Protein AF-A0A453GRG2-F1 (afdb_monomer_lite)

Radius of gyration: 22.46 Å; chains: 1; bounding box: 52×40×70 Å

Foldseek 3Di:
DLLVVLLVQVVVLHGQQDQAPVQWDWDQDPNDIDIDGHDRDDDPDDSLVRSLVNLLRVLVRLVVVLVVVCVVPVPDDSVLSPVLSVVSNPDDDSVCSVCVSVVSCPRPVNDDPVNVLCCLQPVLVVLLVPPQLLVLQQPDPDDALLQPDQQQLQVLLLVVQLVCCCVPVVVVDRDDPVVSCVSGQRSHGSVSVSVSLSVCSVCQVRRQCRRADPVRHGDGSSVRCCVSPVCVSVSSVVSVVD

pLDDT: mean 92.97, std 5.08, range [69.38, 98.31]

Sequence (242 aa):
QIVEAIEELRINGVYHGNLTIHNIYHSRVGGAIVVKLVNFQNRDIELEAAQLMDWVGLGNILHTISTAAKFRDNTASCSIIDHLASKLMALTSTNCLPSIKKDTLDDMFFWDTRRRTMFYIHEIPKALNDNDFVTRVKNHAWPLPWDSKHFGLVKAMNDYREEVAVRDKHKGVNPGPEVLKQYHCNGQDPIHNVQCMSGAYTHQDKIEKDIKDDKDKRMSVDVAVQKEQPELCLALRRLLAG

Structure (mmCIF, N/CA/C/O backbone):
data_AF-A0A453GRG2-F1
#
_entry.id   AF-A0A453GRG2-F1
#
loop_
_atom_site.group_PDB
_atom_site.id
_atom_site.type_symbol
_atom_site.label_atom_id
_atom_site.label_alt_id
_atom_site.label_comp_id
_atom_site.label_asym_id
_atom_site.label_entity_id
_atom_site.label_seq_id
_atom_site.pdbx_PDB_ins_code
_atom_site.Cartn_x
_atom_site.Cartn_y
_atom_site.Cartn_z
_atom_site.occupancy
_atom_site.B_iso_or_equiv
_atom_site.auth_seq_id
_atom_site.auth_comp_id
_atom_site.auth_asym_id
_atom_site.auth_atom_id
_atom_site.pdbx_PDB_model_num
ATOM 1 N N . GLN A 1 1 ? -15.006 -4.449 6.890 1.00 91.62 1 GLN A N 1
ATOM 2 C CA . GLN A 1 1 ? -16.021 -5.040 7.792 1.00 91.62 1 GLN A CA 1
ATOM 3 C C . GLN A 1 1 ? -15.886 -4.499 9.213 1.00 91.62 1 GLN A C 1
ATOM 5 O O . GLN A 1 1 ? -16.780 -3.779 9.615 1.00 91.62 1 GLN A O 1
ATOM 10 N N . ILE A 1 2 ? -14.790 -4.747 9.947 1.00 95.56 2 ILE A N 1
ATOM 11 C CA . ILE A 1 2 ? -14.645 -4.226 11.328 1.00 95.56 2 ILE A CA 1
ATOM 12 C C . ILE A 1 2 ? -14.671 -2.687 11.377 1.00 95.56 2 ILE A C 1
ATOM 14 O O . ILE A 1 2 ? -15.405 -2.132 12.181 1.00 95.56 2 ILE A O 1
ATOM 18 N N . VAL A 1 3 ? -13.952 -2.009 10.470 1.00 96.81 3 VAL A N 1
ATOM 19 C CA . VAL A 1 3 ? -13.973 -0.534 10.336 1.00 96.81 3 VAL A CA 1
ATOM 20 C C . VAL A 1 3 ? -15.397 0.009 10.177 1.00 96.81 3 VAL A C 1
ATOM 22 O O . VAL A 1 3 ? -15.777 0.947 10.863 1.00 96.81 3 VAL A O 1
ATOM 25 N N . GLU A 1 4 ? -16.198 -0.611 9.306 1.00 96.12 4 GLU A N 1
ATOM 26 C CA . GLU A 1 4 ? -17.600 -0.227 9.093 1.00 96.12 4 GLU A CA 1
ATOM 27 C C . GLU A 1 4 ? -18.437 -0.428 10.357 1.00 96.12 4 GLU A C 1
ATOM 29 O O . GLU A 1 4 ? -19.220 0.440 10.714 1.00 96.12 4 GLU A O 1
ATOM 34 N N . ALA A 1 5 ? -18.243 -1.544 11.063 1.00 96.00 5 ALA A N 1
ATOM 35 C CA . ALA A 1 5 ? -18.991 -1.838 12.279 1.00 96.00 5 ALA A CA 1
ATOM 36 C C . ALA A 1 5 ? -18.663 -0.862 13.423 1.00 96.00 5 ALA A C 1
ATOM 38 O O . ALA A 1 5 ? -19.578 -0.393 14.088 1.00 96.00 5 ALA A O 1
ATOM 39 N N . ILE A 1 6 ? -17.384 -0.531 13.643 1.00 96.75 6 ILE A N 1
ATOM 40 C CA . ILE A 1 6 ? -16.982 0.445 14.674 1.00 96.75 6 ILE A CA 1
ATOM 41 C C . ILE A 1 6 ? -17.506 1.840 14.325 1.00 96.75 6 ILE A C 1
ATOM 43 O O . ILE A 1 6 ? -17.987 2.554 15.202 1.00 96.75 6 ILE A O 1
ATOM 47 N N . GLU A 1 7 ? -17.459 2.221 13.047 1.00 97.19 7 GLU A N 1
ATOM 48 C CA . GLU A 1 7 ? -18.023 3.494 12.608 1.00 97.19 7 GLU A CA 1
ATOM 49 C C . GLU A 1 7 ? -19.538 3.556 12.819 1.00 97.19 7 GLU A C 1
ATOM 51 O O . GLU A 1 7 ? -20.047 4.559 13.313 1.00 97.19 7 GLU A O 1
ATOM 56 N N . GLU A 1 8 ? -20.262 2.494 12.468 1.00 96.88 8 GLU A N 1
ATOM 57 C CA . GLU A 1 8 ? -21.710 2.436 12.654 1.00 96.88 8 GLU A CA 1
ATOM 58 C C . GLU A 1 8 ? -22.070 2.609 14.135 1.00 96.88 8 GLU A C 1
ATOM 60 O O . GLU A 1 8 ? -22.953 3.396 14.469 1.00 96.88 8 GLU A O 1
ATOM 65 N N . LEU A 1 9 ? -21.339 1.950 15.043 1.00 97.12 9 LEU A N 1
ATOM 66 C CA . LEU A 1 9 ? -21.506 2.159 16.484 1.00 97.12 9 LEU A CA 1
ATOM 67 C C . LEU A 1 9 ? -21.309 3.635 16.855 1.00 97.12 9 LEU A C 1
ATOM 69 O O . LEU A 1 9 ? -22.160 4.222 17.524 1.00 97.12 9 LEU A O 1
ATOM 73 N N . ARG A 1 10 ? -20.228 4.248 16.359 1.00 96.81 10 ARG A N 1
ATOM 74 C CA . ARG A 1 10 ? -19.890 5.645 16.639 1.00 96.81 10 ARG A CA 1
ATOM 75 C C . ARG A 1 10 ? -20.998 6.607 16.207 1.00 96.81 10 ARG A C 1
ATOM 77 O O . ARG A 1 10 ? -21.406 7.460 16.993 1.00 96.81 10 ARG A O 1
ATOM 84 N N . ILE A 1 11 ? -21.488 6.463 14.974 1.00 96.62 11 ILE A N 1
ATOM 85 C CA . ILE A 1 11 ? -22.541 7.315 14.396 1.00 96.62 11 ILE A CA 1
ATOM 86 C C . ILE A 1 11 ? -23.851 7.188 15.184 1.00 96.62 11 ILE A C 1
ATOM 88 O O . ILE A 1 11 ? -24.558 8.178 15.356 1.00 96.62 11 ILE A O 1
ATOM 92 N N . ASN A 1 12 ? -24.145 6.001 15.715 1.00 97.19 12 ASN A N 1
ATOM 93 C CA . ASN A 1 12 ? -25.330 5.749 16.534 1.00 97.19 12 ASN A CA 1
ATOM 94 C C . ASN A 1 12 ? -25.144 6.118 18.021 1.00 97.19 12 ASN A C 1
ATOM 96 O O . ASN A 1 12 ? -25.997 5.789 18.844 1.00 97.19 12 ASN A O 1
ATOM 100 N N . GLY A 1 13 ? -24.048 6.792 18.390 1.00 96.44 13 GLY A N 1
ATOM 101 C CA . GLY A 1 13 ? -23.808 7.239 19.765 1.00 96.44 13 GLY A CA 1
ATOM 102 C C . GLY A 1 13 ? -23.502 6.101 20.742 1.00 96.44 13 GLY A C 1
ATOM 103 O O . GLY A 1 13 ? -23.715 6.246 21.943 1.00 96.44 13 GLY A O 1
ATOM 104 N N . VAL A 1 14 ? -23.013 4.967 20.237 1.00 97.31 14 VAL A N 1
ATOM 105 C CA . VAL A 1 14 ? -22.622 3.801 21.036 1.00 97.31 14 VAL A CA 1
ATOM 106 C C . VAL A 1 14 ? -21.165 3.416 20.762 1.00 97.31 14 VAL A C 1
ATOM 108 O O . VAL A 1 14 ? -20.467 4.044 19.962 1.00 97.31 14 VAL A O 1
ATOM 111 N N . TYR A 1 15 ? -20.681 2.405 21.477 1.00 97.75 15 TYR A N 1
ATOM 112 C CA . TYR A 1 15 ? -19.329 1.863 21.368 1.00 97.75 15 TYR A CA 1
ATOM 113 C C . TYR A 1 15 ? -19.336 0.373 21.737 1.00 97.75 15 TYR A C 1
ATOM 115 O O . TYR A 1 15 ? -20.309 -0.143 22.291 1.00 97.75 15 TYR A O 1
ATOM 123 N N . HIS A 1 16 ? -18.264 -0.341 21.408 1.00 97.94 16 HIS A N 1
ATOM 124 C CA . HIS A 1 16 ? -18.077 -1.740 21.772 1.00 97.94 16 HIS A CA 1
ATOM 125 C C . HIS A 1 16 ? -17.564 -1.887 23.205 1.00 97.94 16 HIS A C 1
ATOM 127 O O . HIS A 1 16 ? -18.058 -2.734 23.952 1.00 97.94 16 HIS A O 1
ATOM 133 N N . GLY A 1 17 ? -16.512 -1.148 23.570 1.00 96.06 17 GLY A N 1
ATOM 134 C CA . GLY A 1 17 ? -16.013 -1.076 24.949 1.00 96.06 17 GLY A CA 1
ATOM 135 C C . GLY A 1 17 ? -15.276 -2.327 25.422 1.00 96.06 17 GLY A C 1
ATOM 136 O O . GLY A 1 17 ? -14.933 -2.456 26.593 1.00 96.06 17 GLY A O 1
ATOM 137 N N . ASN A 1 18 ? -14.992 -3.267 24.526 1.00 95.38 18 ASN A N 1
ATOM 138 C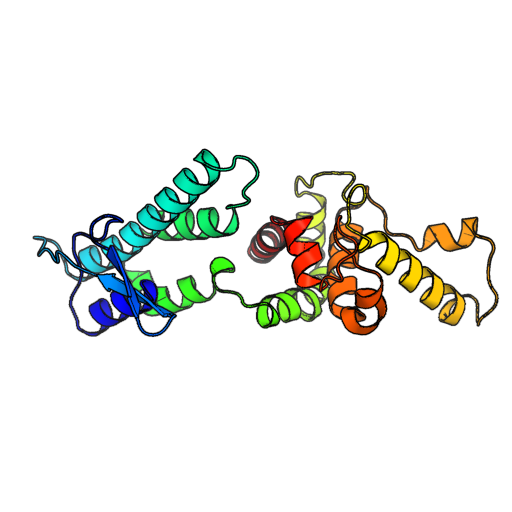 CA . ASN A 1 18 ? -14.121 -4.410 24.793 1.00 95.38 18 ASN A CA 1
ATOM 139 C C . ASN A 1 18 ? -13.577 -4.993 23.484 1.00 95.38 18 ASN A C 1
ATOM 141 O O . ASN A 1 18 ? -13.547 -6.210 23.300 1.00 95.38 18 ASN A O 1
ATOM 145 N N . LEU A 1 19 ? -13.222 -4.140 22.522 1.00 96.31 19 LEU A N 1
ATOM 146 C CA . LEU A 1 19 ? -12.819 -4.622 21.209 1.00 96.31 19 LEU A CA 1
ATOM 147 C C . LEU A 1 19 ? -11.457 -5.334 21.283 1.00 96.31 19 LEU A C 1
ATOM 149 O O . LEU A 1 19 ? -10.414 -4.712 21.473 1.00 96.31 19 LEU A O 1
ATOM 153 N N . THR A 1 20 ? -11.475 -6.656 21.113 1.00 95.31 20 THR A N 1
ATOM 154 C CA . THR A 1 20 ? -10.288 -7.524 21.087 1.00 95.31 20 THR A CA 1
ATOM 155 C C . THR A 1 20 ? -10.459 -8.609 20.027 1.00 95.31 20 THR A C 1
ATOM 157 O O . THR A 1 20 ? -11.574 -8.864 19.568 1.00 95.31 20 THR A O 1
ATOM 160 N N . ILE A 1 21 ? -9.374 -9.304 19.663 1.00 93.62 21 ILE A N 1
ATOM 161 C CA . ILE A 1 21 ? -9.427 -10.398 18.676 1.00 93.62 21 ILE A CA 1
ATOM 162 C C . ILE A 1 21 ? -10.387 -11.524 19.101 1.00 93.62 21 ILE A C 1
ATOM 164 O O . ILE A 1 21 ? -10.991 -12.172 18.252 1.00 93.62 21 ILE A O 1
ATOM 168 N N . HIS A 1 22 ? -10.571 -11.733 20.409 1.00 93.94 22 HIS A N 1
ATOM 169 C CA . HIS A 1 22 ? -11.450 -12.769 20.962 1.00 93.94 22 HIS A CA 1
ATOM 170 C C . HIS A 1 22 ? -12.935 -12.393 20.920 1.00 93.94 22 HIS A C 1
ATOM 172 O O . HIS A 1 22 ? -13.789 -13.272 20.978 1.00 93.94 22 HIS A O 1
ATOM 178 N N . ASN A 1 23 ? -13.239 -11.103 20.777 1.00 95.44 23 ASN A N 1
ATOM 179 C CA . ASN A 1 23 ? -14.599 -10.571 20.698 1.00 95.44 23 ASN A CA 1
ATOM 180 C C . ASN A 1 23 ? -15.031 -10.303 19.246 1.00 95.44 23 ASN A C 1
ATOM 182 O O . ASN A 1 23 ? -15.959 -9.541 18.974 1.00 95.44 23 ASN A O 1
ATOM 186 N N . ILE A 1 24 ? -14.349 -10.953 18.301 1.00 92.81 24 ILE A N 1
ATOM 187 C CA . ILE A 1 24 ? -14.652 -10.917 16.878 1.00 92.81 24 ILE A CA 1
ATOM 188 C C . ILE A 1 24 ? -14.906 -12.348 16.413 1.00 92.81 24 ILE A C 1
ATOM 190 O O . ILE A 1 24 ? -13.997 -13.177 16.368 1.00 92.81 24 ILE A O 1
ATOM 194 N N . TYR A 1 25 ? -16.139 -12.627 15.997 1.00 91.50 25 TYR A N 1
ATOM 195 C CA . TYR A 1 25 ? -16.457 -13.875 15.316 1.00 91.50 25 TYR A CA 1
ATOM 196 C C . TYR A 1 25 ? -16.361 -13.704 13.812 1.00 91.50 25 TYR A C 1
ATOM 198 O O . TYR A 1 25 ? -16.779 -12.693 13.251 1.00 91.50 25 TYR A O 1
ATOM 206 N N . HIS A 1 26 ? -15.863 -14.738 13.145 1.00 90.25 26 HIS A N 1
ATOM 207 C CA . HIS A 1 26 ? -15.944 -14.858 11.701 1.00 90.25 26 HIS A CA 1
ATOM 208 C C . HIS A 1 26 ? -16.595 -16.190 11.339 1.00 90.25 26 HIS A C 1
ATOM 210 O O . HIS A 1 26 ? -16.382 -17.206 11.996 1.00 90.25 26 HIS A O 1
ATOM 216 N N . SER A 1 27 ? -17.413 -16.185 10.295 1.00 91.38 27 SER A N 1
ATOM 217 C CA . SER A 1 27 ? -18.054 -17.389 9.763 1.00 91.38 27 SER A CA 1
ATOM 218 C C . SER A 1 27 ? -18.111 -17.313 8.244 1.00 91.38 27 SER A C 1
ATOM 220 O O . SER A 1 27 ? -18.091 -16.221 7.675 1.00 91.38 27 SER A O 1
ATOM 222 N N . ARG A 1 28 ? -18.163 -18.467 7.575 1.00 91.75 28 ARG A N 1
ATOM 223 C CA . ARG A 1 28 ? -18.352 -18.525 6.125 1.00 91.75 28 ARG A CA 1
ATOM 224 C C . ARG A 1 28 ? -19.839 -18.702 5.821 1.00 91.75 28 ARG A C 1
ATOM 226 O O . ARG A 1 28 ? -20.405 -19.738 6.149 1.00 91.75 28 ARG A O 1
ATOM 233 N N . VAL A 1 29 ? -20.454 -17.712 5.180 1.00 89.25 29 VAL A N 1
ATOM 234 C CA . VAL A 1 29 ? -21.873 -17.716 4.793 1.00 89.25 29 VAL A CA 1
ATOM 235 C C . VAL A 1 29 ? -21.950 -17.508 3.285 1.00 89.25 29 VAL A C 1
ATOM 237 O O . VAL A 1 29 ? -21.462 -16.503 2.777 1.00 89.25 29 VAL A O 1
ATOM 240 N N . GLY A 1 30 ? -22.496 -18.481 2.550 1.00 85.94 30 GLY A N 1
ATOM 241 C CA . GLY A 1 30 ? -22.608 -18.394 1.085 1.00 85.94 30 GLY A CA 1
ATOM 242 C C . GLY A 1 30 ? -21.265 -18.218 0.358 1.00 85.94 30 GLY A C 1
ATOM 243 O O . GLY A 1 30 ? -21.207 -17.570 -0.678 1.00 85.94 30 GLY A O 1
ATOM 244 N N . GLY A 1 31 ? -20.168 -18.732 0.925 1.00 88.50 31 GLY A N 1
ATOM 245 C CA . GLY A 1 31 ? -18.811 -18.572 0.382 1.00 88.50 31 GLY A CA 1
ATOM 246 C C . GLY A 1 31 ? -18.084 -17.291 0.810 1.00 88.50 31 GLY A C 1
ATOM 247 O O . GLY A 1 31 ? -16.861 -17.238 0.699 1.00 88.50 31 GLY A O 1
ATOM 248 N N . ALA A 1 32 ? -18.783 -16.307 1.381 1.00 88.75 32 ALA A N 1
ATOM 249 C CA . ALA A 1 32 ? -18.184 -15.081 1.902 1.00 88.75 32 ALA A CA 1
ATOM 250 C C . ALA A 1 32 ? -17.808 -15.218 3.385 1.00 88.75 32 ALA A C 1
ATOM 252 O O . ALA A 1 32 ? -18.496 -15.892 4.152 1.00 88.75 32 ALA A O 1
ATOM 253 N N . ILE A 1 33 ? -16.724 -14.560 3.804 1.00 92.00 33 ILE A N 1
ATOM 254 C CA . ILE A 1 33 ? -16.388 -14.415 5.226 1.00 92.00 33 ILE A CA 1
ATOM 255 C C . ILE A 1 33 ? -17.188 -13.244 5.796 1.00 92.00 33 ILE A C 1
ATOM 257 O O . ILE A 1 33 ? -17.023 -12.107 5.356 1.00 92.00 33 ILE A O 1
ATOM 261 N N . VAL A 1 34 ? -18.027 -13.526 6.789 1.00 92.62 34 VAL A N 1
ATOM 262 C CA . VAL A 1 34 ? -18.802 -12.536 7.542 1.00 92.62 34 VAL A CA 1
ATOM 263 C C . VAL A 1 34 ? -18.176 -12.373 8.916 1.00 92.62 34 VAL A C 1
ATOM 265 O O . VAL A 1 34 ? -18.000 -13.362 9.629 1.00 92.62 34 VAL A O 1
ATOM 268 N N . VAL A 1 35 ? -17.869 -11.130 9.282 1.00 92.50 35 VAL A N 1
ATOM 269 C CA . VAL A 1 35 ? -17.283 -10.761 10.573 1.00 92.50 35 VAL A CA 1
ATOM 270 C C . VAL A 1 35 ? -18.337 -10.081 11.447 1.00 92.50 35 VAL A C 1
ATOM 272 O O . VAL A 1 35 ? -19.044 -9.190 10.980 1.00 92.50 35 VAL A O 1
ATOM 275 N N . LYS A 1 36 ? -18.444 -10.491 12.714 1.00 93.50 36 LYS A N 1
ATOM 276 C CA . LYS A 1 36 ? -19.373 -9.933 13.705 1.00 93.50 36 LYS A CA 1
ATOM 277 C C . LYS A 1 36 ? -18.635 -9.548 14.983 1.00 93.50 36 LYS A C 1
ATOM 279 O O . LYS A 1 36 ? -17.797 -10.308 15.462 1.00 93.50 36 LYS A O 1
ATOM 284 N N . LEU A 1 37 ? -18.992 -8.391 15.531 1.00 95.94 37 LEU A N 1
ATOM 285 C CA . LEU A 1 37 ? -18.551 -7.934 16.849 1.00 95.94 37 LEU A CA 1
ATOM 286 C C . LEU A 1 37 ? -19.472 -8.523 17.924 1.00 95.94 37 LEU A C 1
ATOM 288 O O . LEU A 1 37 ? -20.681 -8.620 17.700 1.00 95.94 37 LEU A O 1
ATOM 292 N N . VAL A 1 38 ? -18.920 -8.936 19.063 1.00 95.25 38 VAL A N 1
ATOM 293 C CA . VAL A 1 38 ? -19.669 -9.550 20.173 1.00 95.25 38 VAL A CA 1
ATOM 294 C C . VAL A 1 38 ? -19.123 -9.115 21.530 1.00 95.25 38 VAL A C 1
ATOM 296 O O . VAL A 1 38 ? -18.049 -8.539 21.605 1.00 95.25 38 VAL A O 1
ATOM 299 N N . ASN A 1 39 ? -19.827 -9.450 22.618 1.00 95.75 39 ASN A N 1
ATOM 300 C CA . ASN A 1 39 ? -19.363 -9.194 23.989 1.00 95.75 39 ASN A CA 1
ATOM 301 C C . ASN A 1 39 ? -19.115 -7.694 24.264 1.00 95.75 39 ASN A C 1
ATOM 303 O O . ASN A 1 39 ? -18.049 -7.283 24.726 1.00 95.75 39 ASN A O 1
ATOM 307 N N . PHE A 1 40 ? -20.124 -6.884 23.933 1.00 96.81 40 PHE A N 1
ATOM 308 C CA . PHE A 1 40 ? -20.166 -5.445 24.184 1.00 96.81 40 PHE A CA 1
ATOM 309 C C . PHE A 1 40 ? -20.158 -5.168 25.688 1.00 96.81 40 PHE A C 1
ATOM 311 O O . PHE A 1 40 ? -20.832 -5.864 26.450 1.00 96.81 40 PHE A O 1
ATOM 318 N N . GLN A 1 41 ? -19.407 -4.156 26.114 1.00 96.19 41 GLN A N 1
ATOM 319 C CA . GLN A 1 41 ? -19.280 -3.792 27.521 1.00 96.19 41 GLN A CA 1
ATOM 320 C C . GLN A 1 41 ? -19.407 -2.288 27.700 1.00 96.19 41 GLN A C 1
ATOM 322 O O . GLN A 1 41 ? -18.706 -1.516 27.049 1.00 96.19 41 GLN A O 1
ATOM 327 N N . ASN A 1 42 ? -20.250 -1.891 28.648 1.00 92.69 42 ASN A N 1
ATOM 328 C CA . ASN A 1 42 ? -20.287 -0.513 29.107 1.00 92.69 42 ASN A CA 1
ATOM 329 C C . ASN A 1 42 ? -19.076 -0.254 30.000 1.00 92.69 42 ASN A C 1
ATOM 331 O O . ASN A 1 42 ? -18.790 -1.020 30.923 1.00 92.69 42 ASN A O 1
ATOM 335 N N . ARG A 1 43 ? -18.380 0.838 29.719 1.00 91.50 43 ARG A N 1
ATOM 336 C CA . ARG A 1 43 ? -17.297 1.371 30.535 1.00 91.50 43 ARG A CA 1
ATOM 337 C C . ARG A 1 43 ? -17.767 2.658 31.194 1.00 91.50 43 ARG A C 1
ATOM 339 O O . ARG A 1 43 ? -18.491 3.437 30.582 1.00 91.50 43 ARG A O 1
ATOM 346 N N . ASP A 1 44 ? -17.329 2.876 32.425 1.00 93.44 44 ASP A N 1
ATOM 347 C CA . ASP A 1 44 ? -17.574 4.118 33.161 1.00 93.44 44 ASP A CA 1
ATOM 348 C C . ASP A 1 44 ? -16.580 5.204 32.709 1.00 93.44 44 ASP A C 1
ATOM 350 O O . ASP A 1 44 ? -15.660 5.581 33.431 1.00 93.44 44 ASP A O 1
ATOM 354 N N . ILE A 1 45 ? -16.681 5.592 31.434 1.00 95.19 45 ILE A N 1
ATOM 355 C CA . ILE A 1 45 ? -15.845 6.603 30.773 1.00 95.19 45 ILE A CA 1
ATOM 356 C C . ILE A 1 45 ? -16.687 7.403 29.774 1.00 95.19 45 ILE A C 1
ATOM 358 O O . ILE A 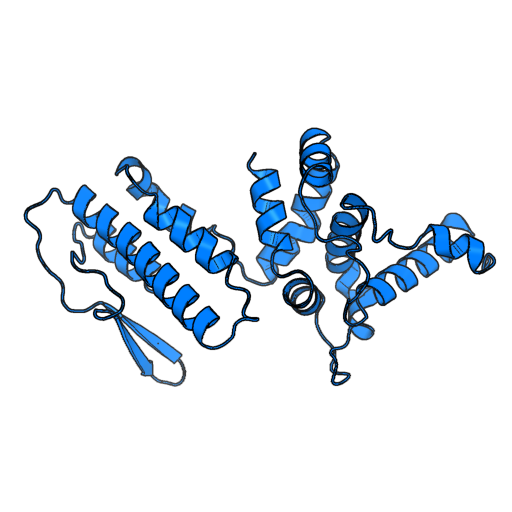1 45 ? -17.729 6.941 29.307 1.00 95.19 45 ILE A O 1
ATOM 362 N N . GLU A 1 46 ? -16.190 8.581 29.402 1.00 96.81 46 GLU A N 1
ATOM 363 C CA . GLU A 1 46 ? -16.799 9.436 28.379 1.00 96.81 46 GLU A CA 1
ATOM 364 C C . GLU A 1 46 ? -16.974 8.711 27.035 1.00 96.81 46 GLU A C 1
ATOM 366 O O . GLU A 1 46 ? -16.095 7.965 26.589 1.00 96.81 46 GLU A O 1
ATOM 371 N N . LEU A 1 47 ? -18.099 8.975 26.360 1.00 97.19 47 LEU A N 1
ATOM 372 C CA . LEU A 1 47 ? -18.498 8.294 25.123 1.00 97.19 47 LEU A CA 1
ATOM 373 C C . LEU A 1 47 ? -17.412 8.366 24.039 1.00 97.19 47 LEU A C 1
ATOM 375 O O . LEU A 1 47 ? -17.010 7.339 23.494 1.00 97.19 47 LEU A O 1
ATOM 379 N N . GLU A 1 48 ? -16.911 9.566 23.743 1.00 97.44 48 GLU A N 1
ATOM 380 C CA . GLU A 1 48 ? -15.885 9.762 22.712 1.00 97.44 48 GLU A CA 1
ATOM 381 C C . GLU A 1 48 ? -14.571 9.058 23.063 1.00 97.44 48 GLU A C 1
ATOM 383 O O . GLU A 1 48 ? -13.897 8.515 22.186 1.00 97.44 48 GLU A O 1
ATOM 388 N N . ALA A 1 49 ? -14.212 9.016 24.350 1.00 97.75 49 ALA A N 1
ATOM 389 C CA . ALA A 1 49 ? -13.032 8.292 24.804 1.00 97.75 49 ALA A CA 1
ATOM 390 C C . ALA A 1 49 ? -13.207 6.782 24.584 1.00 97.75 49 ALA A C 1
ATOM 392 O O . ALA A 1 49 ? -12.298 6.130 24.072 1.00 97.75 49 ALA A O 1
ATOM 393 N N . ALA A 1 50 ? -14.385 6.230 24.889 1.00 97.88 50 ALA A N 1
ATOM 394 C CA . ALA A 1 50 ? -14.692 4.825 24.631 1.00 97.88 50 ALA A CA 1
ATOM 395 C C . ALA A 1 50 ? -14.653 4.486 23.132 1.00 97.88 50 ALA A C 1
ATOM 397 O O . ALA A 1 50 ? -14.063 3.481 22.737 1.00 97.88 50 ALA A O 1
ATOM 398 N N . GLN A 1 51 ? -15.219 5.357 22.294 1.00 97.81 51 GLN A N 1
ATOM 399 C CA . GLN A 1 51 ? -15.183 5.214 20.839 1.00 97.81 51 GLN A CA 1
ATOM 400 C C . GLN A 1 51 ? -13.746 5.258 20.307 1.00 97.81 51 GLN A C 1
ATOM 402 O O . GLN A 1 51 ? -13.370 4.416 19.494 1.00 97.81 51 GLN A O 1
ATOM 407 N N . LEU A 1 52 ? -12.910 6.181 20.795 1.00 98.12 52 LEU A N 1
ATOM 408 C CA . LEU A 1 52 ? -11.488 6.238 20.443 1.00 98.12 52 LEU A CA 1
ATOM 409 C C . LEU A 1 52 ? -10.754 4.951 20.850 1.00 98.12 52 LEU A C 1
ATOM 411 O O . LEU A 1 52 ? -9.961 4.419 20.071 1.00 98.12 52 LEU A O 1
ATOM 415 N N . MET A 1 53 ? -11.050 4.413 22.038 1.00 97.88 53 MET A N 1
ATOM 416 C CA . MET A 1 53 ? -10.468 3.154 22.510 1.00 97.88 53 MET A CA 1
ATOM 417 C C . MET A 1 53 ? -10.825 1.957 21.623 1.00 97.88 53 MET A C 1
ATOM 419 O O . MET A 1 53 ? -9.997 1.058 21.489 1.00 97.88 53 MET A O 1
ATOM 423 N N . ASP A 1 54 ? -11.999 1.930 20.988 1.00 98.25 54 ASP A N 1
ATOM 424 C CA . ASP A 1 54 ? -12.333 0.872 20.028 1.00 98.25 54 ASP A CA 1
ATOM 425 C C . ASP A 1 54 ? -11.442 0.943 18.776 1.00 98.25 54 ASP A C 1
ATOM 427 O O . ASP A 1 54 ? -10.969 -0.087 18.296 1.00 98.25 54 ASP A O 1
ATOM 431 N N . TRP A 1 55 ? -11.122 2.139 18.275 1.00 98.31 55 TRP A N 1
ATOM 432 C CA . TRP A 1 55 ? -10.178 2.294 17.158 1.00 98.31 55 TRP A CA 1
ATOM 433 C C . TRP A 1 55 ? -8.750 1.889 17.536 1.00 98.31 55 TRP A C 1
ATOM 435 O O . TRP A 1 55 ? -8.082 1.188 16.772 1.00 98.31 55 TRP A O 1
ATOM 445 N N . VAL A 1 56 ? -8.303 2.243 18.743 1.00 98.25 56 VAL A N 1
ATOM 446 C CA . VAL A 1 56 ? -7.036 1.742 19.305 1.00 98.25 56 VAL A CA 1
ATOM 447 C C . VAL A 1 56 ? -7.075 0.212 19.436 1.00 98.25 56 VAL A C 1
ATOM 449 O O . VAL A 1 56 ? -6.107 -0.475 19.102 1.00 98.25 56 VAL A O 1
ATOM 452 N N . GLY A 1 57 ? -8.212 -0.349 19.856 1.00 97.88 57 GLY A N 1
ATOM 453 C CA . GLY A 1 57 ? -8.473 -1.789 19.905 1.00 97.88 57 GLY A CA 1
ATOM 454 C C . GLY A 1 57 ? -8.309 -2.466 18.543 1.00 97.88 57 GLY A C 1
ATOM 455 O O . GLY A 1 57 ? -7.655 -3.507 18.452 1.00 97.88 57 GLY A O 1
ATOM 456 N N . LEU A 1 58 ? -8.807 -1.848 17.467 1.00 98.00 58 LEU A N 1
ATOM 457 C CA . LEU A 1 58 ? -8.586 -2.322 16.098 1.00 98.00 58 LEU A CA 1
ATOM 458 C C . LEU A 1 58 ? -7.091 -2.334 15.747 1.00 98.00 58 LEU A C 1
ATOM 460 O O . LEU A 1 58 ? -6.613 -3.319 15.187 1.00 98.00 58 LEU A O 1
ATOM 464 N N . GLY A 1 59 ? -6.341 -1.296 16.125 1.00 98.25 59 GLY A N 1
ATOM 465 C CA . GLY A 1 59 ? -4.884 -1.273 15.969 1.00 98.25 59 GLY A CA 1
ATOM 466 C C . GLY A 1 59 ? -4.199 -2.466 16.649 1.00 98.25 59 GLY A C 1
ATOM 467 O O . GLY A 1 59 ? -3.423 -3.183 16.017 1.00 98.25 59 GLY A O 1
ATOM 468 N N . ASN A 1 60 ? -4.570 -2.762 17.898 1.00 98.31 60 ASN A N 1
ATOM 469 C CA . ASN A 1 60 ? -4.053 -3.917 18.644 1.00 98.31 60 ASN A CA 1
ATOM 470 C C . ASN A 1 60 ? -4.414 -5.266 17.995 1.00 98.31 60 ASN A C 1
ATOM 472 O O . ASN A 1 60 ? -3.600 -6.195 17.970 1.00 98.31 60 ASN A O 1
ATOM 476 N N . ILE A 1 61 ? -5.623 -5.385 17.441 1.00 97.12 61 ILE A N 1
ATOM 477 C CA . ILE A 1 61 ? -6.058 -6.568 16.688 1.00 97.12 61 ILE A CA 1
ATOM 478 C C . ILE A 1 61 ? -5.179 -6.776 15.452 1.00 97.12 61 ILE A C 1
ATOM 480 O O . ILE A 1 61 ? -4.673 -7.879 15.242 1.00 97.12 61 ILE A O 1
ATOM 484 N N . LEU A 1 62 ? -4.958 -5.725 14.656 1.00 97.19 62 LEU A N 1
ATOM 485 C CA . LEU A 1 62 ? -4.107 -5.790 13.464 1.00 97.19 62 LEU A CA 1
ATOM 486 C C . LEU A 1 62 ? -2.661 -6.154 13.826 1.00 97.19 62 LEU A C 1
ATOM 488 O O . LEU A 1 62 ? -2.065 -7.011 13.174 1.00 97.19 62 LEU A O 1
ATOM 492 N N . HIS A 1 63 ? -2.129 -5.580 14.909 1.00 97.44 63 HIS A N 1
ATOM 493 C CA . HIS A 1 63 ? -0.802 -5.918 15.419 1.00 97.44 63 HIS A CA 1
ATOM 494 C C . HIS A 1 63 ? -0.691 -7.396 15.834 1.00 97.44 63 HIS A C 1
ATOM 496 O O . HIS A 1 63 ? 0.298 -8.065 15.523 1.00 97.44 63 HIS A O 1
ATOM 502 N N . THR A 1 64 ? -1.732 -7.935 16.476 1.00 96.38 64 THR A N 1
ATOM 503 C CA . THR A 1 64 ? -1.798 -9.352 16.864 1.00 96.38 64 THR A CA 1
ATOM 504 C C . THR A 1 64 ? -1.818 -10.263 15.634 1.00 96.38 64 THR A C 1
ATOM 506 O O . THR A 1 64 ? -1.087 -11.252 15.587 1.00 96.38 64 THR A O 1
ATOM 509 N N . ILE A 1 65 ? -2.612 -9.916 14.612 1.00 94.00 65 ILE A N 1
ATOM 510 C CA . ILE A 1 65 ? -2.683 -10.659 13.343 1.00 94.00 65 ILE A CA 1
ATOM 511 C C . ILE A 1 65 ? -1.323 -10.655 12.639 1.00 94.00 65 ILE A C 1
ATOM 513 O O . ILE A 1 65 ? -0.844 -11.715 12.239 1.00 94.00 65 ILE A O 1
ATOM 517 N N . SER A 1 66 ? -0.688 -9.485 12.528 1.00 95.12 66 SER A N 1
ATOM 518 C CA . SER A 1 66 ? 0.640 -9.341 11.925 1.00 95.12 66 SER A CA 1
ATOM 519 C C . SER A 1 66 ? 1.688 -10.188 12.652 1.00 95.12 66 SER A C 1
ATOM 521 O O . SER A 1 66 ? 2.398 -10.982 12.035 1.00 95.12 66 SER A O 1
ATOM 523 N N . THR A 1 67 ? 1.733 -10.099 13.984 1.00 94.75 67 THR A N 1
ATOM 524 C CA . THR A 1 67 ? 2.665 -10.878 14.811 1.00 94.75 67 THR A CA 1
ATOM 525 C C . THR A 1 67 ? 2.456 -12.382 14.633 1.00 94.75 67 THR A C 1
ATOM 527 O O . THR A 1 67 ? 3.418 -13.128 14.448 1.00 94.75 67 THR A O 1
ATOM 530 N N . ALA A 1 68 ? 1.202 -12.839 14.621 1.00 94.19 68 ALA A N 1
ATOM 531 C CA . ALA A 1 68 ? 0.880 -14.245 14.402 1.00 94.19 68 ALA A CA 1
ATOM 532 C C . ALA A 1 68 ? 1.255 -14.728 12.989 1.00 94.19 68 ALA A C 1
ATOM 534 O O . ALA A 1 68 ? 1.688 -15.871 12.837 1.00 94.19 68 ALA A O 1
ATOM 535 N N . ALA A 1 69 ? 1.108 -13.881 11.965 1.00 93.62 69 ALA A N 1
ATOM 536 C CA . ALA A 1 69 ? 1.506 -14.201 10.596 1.00 93.62 69 ALA A CA 1
ATOM 537 C C . ALA A 1 69 ? 3.026 -14.378 10.485 1.00 93.62 69 ALA A C 1
ATOM 539 O O . ALA A 1 69 ? 3.477 -15.428 10.033 1.00 93.62 69 ALA A O 1
ATOM 540 N N . LYS A 1 70 ? 3.805 -13.421 11.005 1.00 93.31 70 LYS A N 1
ATOM 541 C CA . LYS A 1 70 ? 5.278 -13.482 11.027 1.00 93.31 70 LYS A CA 1
ATOM 542 C C . LYS A 1 70 ? 5.823 -14.668 11.818 1.00 93.31 70 LYS A C 1
ATOM 544 O O . LYS A 1 70 ? 6.862 -15.218 11.472 1.00 93.31 70 LYS A O 1
ATOM 549 N N . PHE A 1 71 ? 5.135 -15.060 12.891 1.00 92.50 71 PHE A N 1
ATOM 550 C CA . PHE A 1 71 ? 5.511 -16.239 13.669 1.00 92.50 71 PHE A CA 1
ATOM 551 C C . PHE A 1 71 ? 5.340 -17.538 12.867 1.00 92.50 71 PHE A C 1
ATOM 553 O O . PHE A 1 71 ? 6.136 -18.462 13.010 1.00 92.50 71 PHE A O 1
ATOM 560 N N . ARG A 1 72 ? 4.299 -17.623 12.028 1.00 93.00 72 ARG A N 1
ATOM 561 C CA . ARG A 1 72 ? 4.032 -18.802 11.186 1.00 93.00 72 ARG A CA 1
ATOM 562 C C . ARG A 1 72 ? 4.899 -18.842 9.933 1.00 93.00 72 ARG A C 1
ATOM 564 O O . ARG A 1 72 ? 5.253 -19.927 9.486 1.00 93.00 72 ARG A O 1
ATOM 571 N N . ASP A 1 73 ? 5.202 -17.678 9.378 1.00 89.50 73 ASP A N 1
ATOM 572 C CA . ASP A 1 73 ? 6.031 -17.501 8.195 1.00 89.50 73 ASP A CA 1
ATOM 573 C C . ASP A 1 73 ? 6.888 -16.246 8.376 1.00 89.50 73 ASP A C 1
ATOM 575 O O . ASP A 1 73 ? 6.409 -15.117 8.259 1.00 89.50 73 ASP A O 1
ATOM 579 N N . ASN A 1 74 ? 8.175 -16.446 8.657 1.00 79.88 74 ASN A N 1
ATOM 580 C CA . ASN A 1 74 ? 9.121 -15.353 8.868 1.00 79.88 74 ASN A CA 1
ATOM 581 C C . ASN A 1 74 ? 9.449 -14.572 7.582 1.00 79.88 74 ASN A C 1
ATOM 583 O O . ASN A 1 74 ? 10.120 -13.544 7.660 1.00 79.88 74 ASN A O 1
ATOM 587 N N . THR A 1 75 ? 8.982 -15.039 6.420 1.00 80.00 75 THR A N 1
ATOM 588 C CA . THR A 1 75 ? 9.108 -14.346 5.132 1.00 80.00 75 THR A CA 1
ATOM 589 C C . THR A 1 75 ? 7.876 -13.514 4.778 1.00 80.00 75 THR A C 1
ATOM 591 O O . THR A 1 75 ? 7.909 -12.754 3.809 1.00 80.00 75 THR A O 1
ATOM 594 N N . ALA A 1 76 ? 6.800 -13.600 5.569 1.00 81.69 76 ALA A N 1
ATOM 595 C CA . ALA A 1 76 ? 5.596 -12.815 5.350 1.00 81.69 76 ALA A CA 1
ATOM 596 C C . ALA A 1 76 ? 5.889 -11.313 5.496 1.00 81.69 76 ALA A C 1
ATOM 598 O O . ALA A 1 76 ? 6.241 -10.830 6.577 1.00 81.69 76 ALA A O 1
ATOM 599 N N . SER A 1 77 ? 5.684 -10.545 4.421 1.00 83.81 77 SER A N 1
ATOM 600 C CA . SER A 1 77 ? 5.648 -9.087 4.536 1.00 83.81 77 SER A CA 1
ATOM 601 C C . SER A 1 77 ? 4.326 -8.666 5.175 1.00 83.81 77 SER A C 1
ATOM 603 O O . SER A 1 77 ? 3.238 -8.946 4.668 1.00 83.81 77 SER A O 1
ATOM 605 N N . CYS A 1 78 ? 4.424 -8.004 6.326 1.00 90.19 78 CYS A N 1
ATOM 606 C CA . CYS A 1 78 ? 3.283 -7.466 7.068 1.00 90.19 78 CYS A CA 1
ATOM 607 C C . CYS A 1 78 ? 3.449 -5.972 7.380 1.00 90.19 78 CYS A C 1
ATOM 609 O O . CYS A 1 78 ? 2.733 -5.422 8.207 1.00 90.19 78 CYS A O 1
ATOM 611 N N . SER A 1 79 ? 4.368 -5.285 6.715 1.00 89.88 79 SER A N 1
ATOM 612 C CA . SER A 1 79 ? 4.660 -3.873 6.972 1.00 89.88 79 SER A CA 1
ATOM 613 C C . SER A 1 79 ? 3.478 -2.932 6.774 1.00 89.88 79 SER A C 1
ATOM 615 O O . SER A 1 79 ? 3.308 -1.984 7.538 1.00 89.88 79 SER A O 1
ATOM 617 N N . ILE A 1 80 ? 2.645 -3.190 5.763 1.00 91.44 80 ILE A N 1
ATOM 618 C CA . ILE A 1 80 ? 1.461 -2.380 5.472 1.00 91.44 80 ILE A CA 1
ATOM 619 C C . ILE A 1 80 ? 0.443 -2.522 6.612 1.00 91.44 80 ILE A C 1
ATOM 621 O O . ILE A 1 80 ? -0.078 -1.519 7.098 1.00 91.44 80 ILE A O 1
ATOM 625 N N . ILE A 1 81 ? 0.201 -3.748 7.099 1.00 94.44 81 ILE A N 1
ATOM 626 C CA . ILE A 1 81 ? -0.686 -3.965 8.252 1.00 94.44 81 ILE A CA 1
ATOM 627 C C . ILE A 1 81 ? -0.064 -3.430 9.549 1.00 94.44 81 ILE A C 1
ATOM 629 O O . ILE A 1 81 ? -0.782 -2.847 10.358 1.00 94.44 81 ILE A O 1
ATOM 633 N N . ASP A 1 82 ? 1.255 -3.547 9.730 1.00 94.94 82 ASP A N 1
ATOM 634 C CA . ASP A 1 82 ? 1.966 -2.972 10.877 1.00 94.94 82 ASP A CA 1
ATOM 635 C C . ASP A 1 82 ? 1.848 -1.452 10.911 1.00 94.94 82 ASP A C 1
ATOM 637 O O . ASP A 1 82 ? 1.612 -0.874 11.968 1.00 94.94 82 ASP A O 1
ATOM 641 N N . HIS A 1 83 ? 1.986 -0.798 9.757 1.00 94.56 83 HIS A N 1
ATOM 642 C CA . HIS A 1 83 ? 1.850 0.646 9.647 1.00 94.56 83 HIS A CA 1
ATOM 643 C C . HIS A 1 83 ? 0.465 1.111 10.090 1.00 94.56 83 HIS A C 1
ATOM 645 O O . HIS A 1 83 ? 0.364 1.998 10.941 1.00 94.56 83 HIS A O 1
ATOM 651 N N . LEU A 1 84 ? -0.592 0.491 9.556 1.00 96.38 84 LEU A N 1
ATOM 652 C CA . LEU A 1 84 ? -1.956 0.824 9.946 1.00 96.38 84 LEU A CA 1
ATOM 653 C C . LEU A 1 84 ? -2.194 0.536 11.436 1.00 96.38 84 LEU A C 1
ATOM 655 O O . LEU A 1 84 ? -2.779 1.362 12.136 1.00 96.38 84 LEU A O 1
ATOM 659 N N . ALA A 1 85 ? -1.701 -0.601 11.936 1.00 97.94 85 ALA A N 1
ATOM 660 C CA . ALA A 1 85 ? -1.790 -0.956 13.347 1.00 97.94 85 ALA A CA 1
ATOM 661 C C . ALA A 1 85 ? -1.141 0.114 14.237 1.00 97.94 85 ALA A C 1
ATOM 663 O O . ALA A 1 85 ? -1.789 0.620 15.150 1.00 97.94 85 ALA A O 1
ATOM 664 N N . SER A 1 86 ? 0.097 0.521 13.935 1.00 97.06 86 SER A N 1
ATOM 665 C CA . SER A 1 86 ? 0.802 1.574 14.672 1.00 97.06 86 SER A CA 1
ATOM 666 C C . SER A 1 86 ? 0.077 2.918 14.607 1.00 97.06 86 SER A C 1
ATOM 668 O O . SER A 1 86 ? -0.049 3.579 15.634 1.00 97.06 86 SER A O 1
ATOM 670 N N . LYS A 1 87 ? -0.445 3.312 13.436 1.00 96.00 87 LYS A N 1
ATOM 671 C CA . LYS A 1 87 ? -1.209 4.559 13.270 1.00 96.00 87 LYS A CA 1
ATOM 672 C C . LYS A 1 87 ? -2.452 4.577 14.164 1.00 96.00 87 LYS A C 1
ATOM 674 O O . LYS A 1 87 ? -2.706 5.578 14.825 1.00 96.00 87 LYS A O 1
ATOM 679 N N . LEU A 1 88 ? -3.196 3.470 14.212 1.00 98.19 88 LEU A N 1
ATOM 680 C CA . LEU A 1 88 ? -4.394 3.334 15.046 1.00 98.19 88 LEU A CA 1
ATOM 681 C C . LEU A 1 88 ? -4.065 3.246 16.543 1.00 98.19 88 LEU A C 1
ATOM 683 O O . LEU A 1 88 ? -4.761 3.837 17.360 1.00 98.19 88 LEU A O 1
ATOM 687 N N . MET A 1 89 ? -2.992 2.546 16.918 1.00 98.12 89 MET A N 1
ATOM 688 C CA . MET A 1 89 ? -2.551 2.451 18.315 1.00 98.12 89 MET A CA 1
ATOM 689 C C . MET A 1 89 ? -2.026 3.783 18.868 1.00 98.12 89 MET A C 1
ATOM 691 O O . MET A 1 89 ? -2.080 4.003 20.073 1.00 98.12 89 MET A O 1
ATOM 695 N N . ALA A 1 90 ? -1.528 4.668 18.001 1.00 97.44 90 ALA A N 1
ATOM 696 C CA . ALA A 1 90 ? -1.014 5.986 18.372 1.00 97.44 90 ALA A CA 1
ATOM 697 C C . ALA A 1 90 ? -2.104 7.067 18.512 1.00 97.44 90 ALA A C 1
ATOM 699 O O . ALA A 1 90 ? -1.784 8.229 18.766 1.00 97.44 90 ALA A O 1
ATOM 700 N N . LEU A 1 91 ? -3.382 6.722 18.334 1.00 97.50 91 LEU A N 1
ATOM 701 C CA . LEU A 1 91 ? -4.484 7.668 18.481 1.00 97.50 91 LEU A CA 1
ATOM 702 C C . LEU A 1 91 ? -4.663 8.079 19.948 1.00 97.50 91 LEU A C 1
ATOM 704 O O . LEU A 1 91 ? -4.929 7.248 20.811 1.00 97.50 91 LEU A O 1
ATOM 708 N N . THR A 1 92 ? -4.555 9.380 20.218 1.00 95.19 92 THR A N 1
ATOM 709 C CA . THR A 1 92 ? -4.654 9.943 21.578 1.00 95.19 92 THR A CA 1
ATOM 710 C C . THR A 1 92 ? -5.700 11.048 21.723 1.00 95.19 92 THR A C 1
ATOM 712 O O . THR A 1 92 ? -6.027 11.427 22.843 1.00 95.19 92 THR A O 1
ATOM 715 N N . SER A 1 93 ? -6.241 11.571 20.619 1.00 96.38 93 SER A N 1
ATOM 716 C CA . SER A 1 93 ? -7.183 12.697 20.619 1.00 96.38 93 SER A CA 1
ATOM 717 C C . SER A 1 93 ? -8.514 12.311 19.988 1.00 96.38 93 SER A C 1
ATOM 719 O O . SER A 1 93 ? -8.542 11.774 18.881 1.00 96.38 93 SER A O 1
ATOM 721 N N . THR A 1 94 ? -9.625 12.651 20.645 1.00 96.94 94 THR A N 1
ATOM 722 C CA . THR A 1 94 ? -10.981 12.422 20.117 1.00 96.94 94 THR A CA 1
ATOM 723 C C . THR A 1 94 ? -11.310 13.315 18.917 1.00 96.94 94 THR A C 1
ATOM 725 O O . THR A 1 94 ? -12.186 12.975 18.128 1.00 96.94 94 THR A O 1
ATOM 728 N N . ASN A 1 95 ? -10.537 14.380 18.672 1.00 97.06 95 ASN A N 1
ATOM 729 C CA . ASN A 1 95 ? -10.718 15.277 17.523 1.00 97.06 95 ASN A CA 1
ATOM 730 C C . ASN A 1 95 ? -10.582 14.576 16.161 1.00 97.06 95 ASN A C 1
ATOM 732 O O . ASN A 1 95 ? -11.031 15.116 15.154 1.00 97.06 95 ASN A O 1
ATOM 736 N N . CYS A 1 96 ? -9.959 13.394 16.108 1.00 95.81 96 CYS A N 1
ATOM 737 C CA . CYS A 1 96 ? -9.863 12.609 14.878 1.00 95.81 96 CYS A CA 1
ATOM 738 C C . CYS A 1 96 ? -11.138 11.811 14.562 1.00 95.81 96 CYS A C 1
ATOM 740 O O . CYS A 1 96 ? -11.330 11.420 13.414 1.00 95.81 96 CYS A O 1
ATOM 742 N N . LEU A 1 97 ? -12.029 11.580 15.537 1.00 96.88 97 LEU A N 1
ATOM 743 C CA . LEU A 1 97 ? -13.224 10.743 15.372 1.00 96.88 97 LEU A CA 1
ATOM 744 C C . LEU A 1 97 ? -14.118 11.136 14.180 1.00 96.88 97 LEU A C 1
ATOM 746 O O . LEU A 1 97 ? -14.642 10.231 13.534 1.00 96.88 97 LEU A O 1
ATOM 750 N N . PRO A 1 98 ? -14.294 12.424 13.819 1.00 96.31 98 PRO A N 1
ATOM 751 C CA . PRO A 1 98 ? -15.086 12.787 12.645 1.00 96.31 98 PRO A CA 1
ATOM 752 C C . PRO A 1 98 ? -14.493 12.311 11.309 1.00 96.31 98 PRO A C 1
ATOM 754 O O . PRO A 1 98 ? -15.247 12.047 10.374 1.00 96.31 98 PRO A O 1
ATOM 757 N N . SER A 1 99 ? -13.163 12.204 11.193 1.00 96.50 99 SER A N 1
ATOM 758 C CA . SER A 1 99 ? -12.470 11.795 9.960 1.00 96.50 99 SER A CA 1
ATOM 759 C C . SER A 1 99 ? -11.879 10.386 10.023 1.00 96.50 99 SER A C 1
ATOM 761 O O . SER A 1 99 ? -11.468 9.855 8.992 1.00 96.50 99 SER A O 1
ATOM 763 N N . ILE A 1 100 ? -11.880 9.743 11.193 1.00 97.00 100 ILE A N 1
ATOM 764 C CA . ILE A 1 100 ? -11.110 8.525 11.468 1.00 97.00 100 ILE A CA 1
ATOM 765 C C . ILE A 1 100 ? -11.389 7.376 10.498 1.00 97.00 100 ILE A C 1
ATOM 767 O O . ILE A 1 100 ? -10.446 6.730 10.042 1.00 97.00 100 ILE A O 1
ATOM 771 N N . LYS A 1 101 ? -12.652 7.142 10.109 1.00 97.44 101 LYS A N 1
ATOM 772 C CA . LYS A 1 101 ? -12.990 6.122 9.105 1.00 97.44 101 LYS A CA 1
ATOM 773 C C . LYS A 1 101 ? -12.343 6.442 7.765 1.00 97.44 101 LYS A C 1
ATOM 775 O O . LYS A 1 101 ? -11.733 5.564 7.161 1.00 97.44 101 LYS A O 1
ATOM 780 N N . LYS A 1 102 ? -12.471 7.687 7.303 1.00 96.00 102 LYS A N 1
ATOM 781 C CA . LYS A 1 102 ? -11.883 8.135 6.037 1.00 96.00 102 LYS A CA 1
ATOM 782 C C . LYS A 1 102 ? -10.362 7.996 6.082 1.00 96.00 102 LYS A C 1
ATOM 784 O O . LYS A 1 102 ? -9.791 7.410 5.172 1.00 96.00 102 LYS A O 1
ATOM 789 N N . ASP A 1 103 ? -9.730 8.455 7.157 1.00 94.31 103 ASP A N 1
ATOM 790 C CA . ASP A 1 103 ? -8.271 8.429 7.316 1.00 94.31 103 ASP A CA 1
ATOM 791 C C . ASP A 1 103 ? -7.714 7.007 7.494 1.00 94.31 103 ASP A C 1
ATOM 793 O O . ASP A 1 103 ? -6.543 6.750 7.197 1.00 94.31 103 ASP A O 1
ATOM 797 N N . THR A 1 104 ? -8.545 6.088 7.993 1.00 95.81 104 THR A N 1
ATOM 798 C CA . THR A 1 104 ? -8.251 4.654 8.091 1.00 95.81 104 THR A CA 1
ATOM 799 C C . THR A 1 104 ? -8.380 3.977 6.731 1.00 95.81 104 THR A C 1
ATOM 801 O O . THR A 1 104 ? -7.488 3.233 6.345 1.00 95.81 104 THR A O 1
ATOM 804 N N . LEU A 1 105 ? -9.461 4.239 5.988 1.00 95.12 105 LEU A N 1
ATOM 805 C CA . LEU A 1 105 ? -9.708 3.637 4.672 1.00 95.12 105 LEU A CA 1
ATOM 806 C C . LEU A 1 105 ? -8.839 4.231 3.551 1.00 95.12 105 LEU A C 1
ATOM 808 O O . LEU A 1 105 ? -8.673 3.583 2.521 1.00 95.12 105 LEU A O 1
ATOM 812 N N . ASP A 1 106 ? -8.272 5.427 3.738 1.00 91.50 106 ASP A N 1
ATOM 813 C CA . ASP A 1 106 ? -7.248 5.985 2.840 1.00 91.50 106 ASP A CA 1
ATOM 814 C C . ASP A 1 106 ? -5.876 5.309 3.018 1.00 91.50 106 ASP A C 1
ATOM 816 O O . ASP A 1 106 ? -5.002 5.452 2.160 1.00 91.50 106 ASP A O 1
ATOM 820 N N . ASP A 1 107 ? -5.668 4.549 4.102 1.00 92.75 107 ASP A N 1
ATOM 821 C CA . ASP A 1 107 ? -4.426 3.807 4.303 1.00 92.75 107 ASP A CA 1
ATOM 822 C C . ASP A 1 107 ? -4.218 2.764 3.197 1.00 92.75 107 ASP A C 1
ATOM 824 O O . ASP A 1 107 ? -5.153 2.114 2.718 1.00 92.75 107 ASP A O 1
ATOM 828 N N . MET A 1 108 ? -2.958 2.582 2.807 1.00 91.25 108 MET A N 1
ATOM 829 C CA . MET A 1 108 ? -2.571 1.659 1.749 1.00 91.25 108 MET A CA 1
ATOM 830 C C . MET A 1 108 ? -3.012 0.217 1.979 1.00 91.25 108 MET A C 1
ATOM 832 O O . MET A 1 108 ? -3.169 -0.524 1.009 1.00 91.25 108 MET A O 1
ATOM 836 N N . PHE A 1 109 ? -3.224 -0.184 3.234 1.00 92.19 109 PHE A N 1
ATOM 837 C CA . PHE A 1 109 ? -3.790 -1.489 3.559 1.00 92.19 109 PHE A CA 1
ATOM 838 C C . PHE A 1 109 ? -5.110 -1.761 2.818 1.00 92.19 109 PHE A C 1
ATOM 840 O O . PHE A 1 109 ? -5.387 -2.902 2.452 1.00 92.19 109 PHE A O 1
ATOM 847 N N . PHE A 1 110 ? -5.905 -0.719 2.556 1.00 93.56 110 PHE A N 1
ATOM 848 C CA . PHE A 1 110 ? -7.190 -0.818 1.861 1.00 93.56 110 PHE A CA 1
ATOM 849 C C . PHE A 1 110 ? -7.117 -0.510 0.363 1.00 93.56 110 PHE A C 1
ATOM 851 O O . PHE A 1 110 ? -8.144 -0.548 -0.316 1.00 93.56 110 PHE A O 1
ATOM 858 N N . TRP A 1 111 ? -5.937 -0.207 -0.181 1.00 92.44 111 TRP A N 1
ATOM 859 C CA . TRP A 1 111 ? -5.818 0.099 -1.601 1.00 92.44 111 TRP A CA 1
ATOM 860 C C . TRP A 1 111 ? -6.040 -1.157 -2.442 1.00 92.44 111 TRP A C 1
ATOM 862 O O . TRP A 1 111 ? -5.406 -2.195 -2.248 1.00 92.44 111 TRP A O 1
ATOM 872 N N . ASP A 1 112 ? -6.918 -1.044 -3.431 1.00 91.56 112 ASP A N 1
ATOM 873 C CA . ASP A 1 112 ? -7.034 -2.031 -4.494 1.00 91.56 112 ASP A CA 1
ATOM 874 C C . ASP A 1 112 ? -5.926 -1.832 -5.549 1.00 91.56 112 ASP A C 1
ATOM 876 O O . ASP A 1 112 ? -5.169 -0.851 -5.541 1.00 91.56 112 ASP A O 1
ATOM 880 N N . THR A 1 113 ? -5.822 -2.777 -6.487 1.00 92.06 113 THR A N 1
ATOM 881 C CA . THR A 1 113 ? -4.871 -2.692 -7.607 1.00 92.06 113 THR A CA 1
ATOM 882 C C . THR A 1 113 ? -5.059 -1.407 -8.413 1.00 92.06 113 THR A C 1
ATOM 884 O O . THR A 1 113 ? -4.080 -0.808 -8.854 1.00 92.06 113 THR A O 1
ATOM 887 N N . ARG A 1 114 ? -6.299 -0.926 -8.571 1.00 93.94 114 ARG A N 1
ATOM 888 C CA . ARG A 1 114 ? -6.590 0.303 -9.317 1.00 93.94 114 ARG A CA 1
ATOM 889 C C . ARG A 1 114 ? -5.989 1.530 -8.627 1.00 93.94 114 ARG A C 1
ATOM 891 O O . ARG A 1 114 ? -5.338 2.337 -9.284 1.00 93.94 114 ARG A O 1
ATOM 898 N N . ARG A 1 115 ? -6.161 1.675 -7.312 1.00 94.12 115 ARG A N 1
ATOM 899 C CA . ARG A 1 115 ? -5.608 2.783 -6.521 1.00 94.12 115 ARG A CA 1
ATOM 900 C C . ARG A 1 115 ? -4.082 2.769 -6.526 1.00 94.12 115 ARG A C 1
ATOM 902 O O . ARG A 1 115 ? -3.496 3.836 -6.719 1.00 94.12 115 ARG A O 1
ATOM 909 N N . ARG A 1 116 ? -3.457 1.590 -6.377 1.00 94.62 116 ARG A N 1
ATOM 910 C CA . ARG A 1 116 ? -1.996 1.418 -6.509 1.00 94.62 116 ARG A CA 1
ATOM 911 C C . ARG A 1 116 ? -1.503 1.793 -7.905 1.00 94.62 116 ARG A C 1
ATOM 913 O O . ARG A 1 116 ? -0.529 2.524 -8.031 1.00 94.62 116 ARG A O 1
ATOM 920 N N . THR A 1 117 ? -2.220 1.383 -8.947 1.00 95.00 117 THR A N 1
ATOM 921 C CA . THR A 1 117 ? -1.896 1.752 -10.333 1.00 95.00 117 THR A CA 1
ATOM 922 C C . THR A 1 117 ? -1.922 3.269 -10.516 1.00 95.00 117 THR A C 1
ATOM 924 O O . THR A 1 117 ? -0.957 3.847 -11.007 1.00 95.00 117 THR A O 1
ATOM 927 N N . MET A 1 118 ? -2.971 3.947 -10.037 1.00 95.94 118 MET A N 1
ATOM 928 C CA . MET A 1 118 ? -3.056 5.412 -10.105 1.00 95.94 118 MET A CA 1
ATOM 929 C C . MET A 1 118 ? -1.923 6.106 -9.341 1.00 95.94 118 MET A C 1
ATOM 931 O O . MET A 1 118 ? -1.391 7.112 -9.810 1.00 95.94 118 MET A O 1
ATOM 935 N N . PHE A 1 119 ? -1.530 5.560 -8.190 1.00 96.50 119 PHE A N 1
ATOM 936 C CA . PHE A 1 119 ? -0.403 6.063 -7.410 1.00 96.50 119 PHE A CA 1
ATOM 937 C C . PHE A 1 119 ? 0.902 6.020 -8.220 1.00 96.50 119 PHE A C 1
ATOM 939 O O . PHE A 1 119 ? 1.581 7.038 -8.355 1.00 96.50 119 PHE A O 1
ATOM 946 N N . TYR A 1 120 ? 1.213 4.878 -8.838 1.00 97.44 120 TYR A N 1
ATOM 947 C CA . TYR A 1 120 ? 2.440 4.718 -9.619 1.00 97.44 120 TYR A CA 1
ATOM 948 C C . TYR A 1 120 ? 2.426 5.431 -10.976 1.00 97.44 120 TYR A C 1
ATOM 950 O O . TYR A 1 120 ? 3.490 5.852 -11.419 1.00 97.44 120 TYR A O 1
ATOM 958 N N . ILE A 1 121 ? 1.272 5.596 -11.631 1.00 97.62 121 ILE A N 1
ATOM 959 C CA . ILE A 1 121 ? 1.181 6.250 -12.952 1.00 97.62 121 ILE A CA 1
ATOM 960 C C . ILE A 1 121 ? 1.067 7.776 -12.842 1.00 97.62 121 ILE A C 1
ATOM 962 O O . ILE A 1 121 ? 1.534 8.489 -13.726 1.00 97.62 121 ILE A O 1
ATOM 966 N N . HIS A 1 122 ? 0.457 8.306 -11.778 1.00 96.56 122 HIS A N 1
ATOM 967 C CA . HIS A 1 122 ? 0.171 9.743 -11.691 1.00 96.56 122 HIS A CA 1
ATOM 968 C C . HIS A 1 122 ? 0.867 10.445 -10.529 1.00 96.56 122 HIS A C 1
ATOM 970 O O . HIS A 1 122 ? 1.478 11.494 -10.732 1.00 96.56 122 HIS A O 1
ATOM 976 N N . GLU A 1 123 ? 0.782 9.902 -9.314 1.00 97.06 123 GLU A N 1
ATOM 977 C CA . GLU A 1 123 ? 1.314 10.590 -8.131 1.00 97.06 123 GLU A CA 1
ATOM 978 C C . GLU A 1 123 ? 2.838 10.552 -8.093 1.00 97.06 123 GLU A C 1
ATOM 980 O O . GLU A 1 123 ? 3.469 11.592 -7.915 1.00 97.06 123 GLU A O 1
ATOM 985 N N . ILE A 1 124 ? 3.430 9.380 -8.328 1.00 98.00 124 ILE A N 1
ATOM 986 C CA . ILE A 1 124 ? 4.884 9.213 -8.323 1.00 98.00 124 ILE A CA 1
ATOM 987 C C . ILE A 1 124 ? 5.567 10.042 -9.422 1.00 98.00 124 ILE A C 1
ATOM 989 O O . ILE A 1 124 ? 6.473 10.804 -9.084 1.00 98.00 124 ILE A O 1
ATOM 993 N N . PRO A 1 125 ? 5.142 10.012 -10.702 1.00 97.06 125 PRO A N 1
ATOM 994 C CA . PRO A 1 125 ? 5.735 10.869 -11.728 1.00 97.06 125 PRO A CA 1
ATOM 995 C C . PRO A 1 125 ? 5.619 12.357 -11.421 1.00 97.06 125 PRO A C 1
ATOM 997 O O . PRO A 1 125 ? 6.559 13.108 -11.667 1.00 97.06 125 PRO A O 1
ATOM 1000 N N . LYS A 1 126 ? 4.491 12.791 -10.844 1.00 96.81 126 LYS A N 1
ATOM 1001 C CA . LYS A 1 126 ? 4.336 14.179 -10.404 1.00 96.81 126 LYS A CA 1
ATOM 1002 C C . LYS A 1 126 ? 5.344 14.522 -9.305 1.00 96.81 126 LYS A C 1
ATOM 1004 O O . LYS A 1 126 ? 5.967 15.575 -9.381 1.00 96.81 126 LYS A O 1
ATOM 1009 N N . ALA A 1 127 ? 5.511 13.641 -8.324 1.00 97.19 127 ALA A N 1
ATOM 1010 C CA . ALA A 1 127 ? 6.430 13.826 -7.207 1.00 97.19 127 ALA A CA 1
ATOM 1011 C C . ALA A 1 127 ? 7.905 13.780 -7.620 1.00 97.19 127 ALA A C 1
ATOM 1013 O O . ALA A 1 127 ? 8.723 14.485 -7.049 1.00 97.19 127 ALA A O 1
ATOM 1014 N N . LEU A 1 128 ? 8.256 13.015 -8.655 1.00 97.00 128 LEU A N 1
ATOM 1015 C CA . LEU A 1 128 ? 9.613 12.993 -9.208 1.00 97.00 128 LEU A CA 1
ATOM 1016 C C . LEU A 1 128 ? 10.051 14.337 -9.822 1.00 97.00 128 LEU A C 1
ATOM 1018 O O . LEU A 1 128 ? 11.242 14.519 -10.059 1.00 97.00 128 LEU A O 1
ATOM 1022 N N . ASN A 1 129 ? 9.125 15.277 -10.048 1.00 96.06 129 ASN A N 1
ATOM 1023 C CA . ASN A 1 129 ? 9.447 16.653 -10.446 1.00 96.06 129 ASN A CA 1
ATOM 1024 C C . ASN A 1 129 ? 9.744 17.579 -9.251 1.00 96.06 129 ASN A C 1
ATOM 1026 O O . ASN A 1 129 ? 10.100 18.738 -9.459 1.00 96.06 129 ASN A O 1
ATOM 1030 N N . ASP A 1 130 ? 9.574 17.099 -8.019 1.00 96.81 130 ASP A N 1
ATOM 1031 C CA . ASP A 1 130 ? 9.872 17.831 -6.791 1.00 96.81 130 ASP A CA 1
ATOM 1032 C C . ASP A 1 130 ? 11.255 17.429 -6.249 1.00 96.81 130 ASP A C 1
ATOM 1034 O O . ASP A 1 130 ? 11.514 16.266 -5.925 1.00 96.81 130 ASP A O 1
ATOM 1038 N N . ASN A 1 131 ? 12.154 18.412 -6.134 1.00 96.88 131 ASN A N 1
ATOM 1039 C CA . ASN A 1 131 ? 13.517 18.212 -5.644 1.00 96.88 131 ASN A CA 1
ATOM 1040 C C . ASN A 1 131 ? 13.559 17.706 -4.197 1.00 96.88 131 ASN A C 1
ATOM 1042 O O . ASN A 1 131 ? 14.469 16.943 -3.853 1.00 96.88 131 ASN A O 1
ATOM 1046 N N . ASP A 1 132 ? 12.592 18.089 -3.362 1.00 97.06 132 ASP A N 1
ATOM 1047 C CA . ASP A 1 132 ? 12.559 17.670 -1.962 1.00 97.06 132 ASP A CA 1
ATOM 1048 C C . ASP A 1 132 ? 12.200 16.187 -1.870 1.00 97.06 132 ASP A C 1
ATOM 1050 O O . ASP A 1 132 ? 12.903 15.410 -1.217 1.00 97.06 132 ASP A O 1
ATOM 1054 N N . PHE A 1 133 ? 11.179 15.755 -2.616 1.00 97.69 133 PHE A N 1
ATOM 1055 C CA . PHE A 1 133 ? 10.837 14.340 -2.739 1.00 97.69 133 PHE A CA 1
ATOM 1056 C C . PHE A 1 133 ? 12.006 13.518 -3.294 1.00 97.69 133 PHE A C 1
ATOM 1058 O O . PHE A 1 133 ? 12.372 12.496 -2.712 1.00 97.69 133 PHE A O 1
ATOM 1065 N N . VAL A 1 134 ? 12.644 13.977 -4.375 1.00 97.75 134 VAL A N 1
ATOM 1066 C CA . VAL A 1 134 ? 13.819 13.310 -4.963 1.00 97.75 134 VAL A CA 1
ATOM 1067 C C . VAL A 1 134 ? 14.954 13.182 -3.943 1.00 97.75 134 VAL A C 1
ATOM 1069 O O . VAL A 1 134 ? 15.583 12.127 -3.850 1.00 97.75 134 VAL A O 1
ATOM 1072 N N . THR A 1 135 ? 15.201 14.219 -3.143 1.00 97.69 135 THR A N 1
ATOM 1073 C CA . THR A 1 135 ? 16.213 14.194 -2.077 1.00 97.69 135 THR A CA 1
ATOM 1074 C C . THR A 1 135 ? 15.850 13.184 -0.991 1.00 97.69 135 THR A C 1
ATOM 1076 O O . THR A 1 135 ? 16.697 12.385 -0.587 1.00 97.69 135 THR A O 1
ATOM 1079 N N . ARG A 1 136 ? 14.583 13.145 -0.561 1.00 97.94 136 ARG A N 1
ATOM 1080 C CA . ARG A 1 136 ? 14.092 12.154 0.409 1.00 97.94 136 ARG A CA 1
ATOM 1081 C C . ARG A 1 136 ? 14.215 10.724 -0.119 1.00 97.94 136 ARG A C 1
ATOM 1083 O O . ARG A 1 136 ? 14.637 9.851 0.633 1.00 97.94 136 ARG A O 1
ATOM 1090 N N . VAL A 1 137 ? 13.929 10.480 -1.401 1.00 97.50 137 VAL A N 1
ATOM 1091 C CA . VAL A 1 137 ? 14.148 9.168 -2.033 1.00 97.50 137 VAL A CA 1
ATOM 1092 C C . VAL A 1 137 ? 15.632 8.809 -2.035 1.00 97.50 137 VAL A C 1
ATOM 1094 O O . VAL A 1 137 ? 15.972 7.706 -1.625 1.00 97.50 137 VAL A O 1
ATOM 1097 N N . LYS A 1 138 ? 16.530 9.716 -2.432 1.00 96.81 138 LYS A N 1
ATOM 1098 C CA . LYS A 1 138 ? 17.980 9.443 -2.445 1.00 96.81 138 LYS A CA 1
ATOM 1099 C C . LYS A 1 138 ? 18.548 9.130 -1.059 1.00 96.81 138 LYS A C 1
ATOM 1101 O O . LYS A 1 138 ? 19.436 8.295 -0.949 1.00 96.81 138 LYS A O 1
ATOM 1106 N N . ASN A 1 139 ? 18.028 9.782 -0.020 1.00 96.06 139 ASN A N 1
ATOM 1107 C CA . ASN A 1 139 ? 18.509 9.631 1.354 1.00 96.06 139 ASN A CA 1
ATOM 1108 C C . ASN A 1 139 ? 17.840 8.481 2.122 1.00 96.06 139 ASN A C 1
ATOM 1110 O O . ASN A 1 139 ? 18.246 8.174 3.242 1.00 96.06 139 ASN A O 1
ATOM 1114 N N . HIS A 1 140 ? 16.802 7.859 1.562 1.00 95.88 140 HIS A N 1
ATOM 1115 C CA . HIS A 1 140 ? 16.155 6.714 2.190 1.00 95.88 140 HIS A CA 1
ATOM 1116 C C . HIS A 1 140 ? 17.046 5.463 2.096 1.00 95.88 140 HIS A C 1
ATOM 1118 O O . HIS A 1 140 ? 17.733 5.240 1.100 1.00 95.88 140 HIS A O 1
ATOM 1124 N N . ALA A 1 141 ? 17.029 4.633 3.141 1.00 94.19 141 ALA A N 1
ATOM 1125 C CA . ALA A 1 141 ? 17.857 3.433 3.247 1.00 94.19 141 ALA A CA 1
ATOM 1126 C C . ALA A 1 141 ? 17.283 2.270 2.416 1.00 94.19 141 ALA A C 1
ATOM 1128 O O . ALA A 1 141 ? 16.711 1.323 2.954 1.00 94.19 141 ALA A O 1
ATOM 1129 N N . TRP A 1 142 ? 17.412 2.357 1.091 1.00 92.00 142 TRP A N 1
ATOM 1130 C CA . TRP A 1 142 ? 16.959 1.309 0.178 1.00 92.00 142 TRP A CA 1
ATOM 1131 C C . TRP A 1 142 ? 17.882 0.085 0.197 1.00 92.00 142 TRP A C 1
ATOM 1133 O O . TRP A 1 142 ? 19.103 0.235 0.287 1.00 92.00 142 TRP A O 1
ATOM 1143 N N . PRO A 1 143 ? 17.333 -1.130 0.032 1.00 89.25 143 PRO A N 1
ATOM 1144 C CA . PRO A 1 143 ? 18.146 -2.303 -0.252 1.00 89.25 143 PRO A CA 1
ATOM 1145 C C . PRO A 1 143 ? 18.729 -2.193 -1.672 1.00 89.25 143 PRO A C 1
ATOM 1147 O O . PRO A 1 143 ? 17.991 -2.232 -2.655 1.00 89.25 143 PRO A O 1
ATOM 1150 N N . LEU A 1 144 ? 20.053 -2.048 -1.773 1.00 91.00 144 LEU A N 1
ATOM 1151 C CA . LEU A 1 144 ? 20.798 -1.987 -3.036 1.00 91.00 144 LEU A CA 1
ATOM 1152 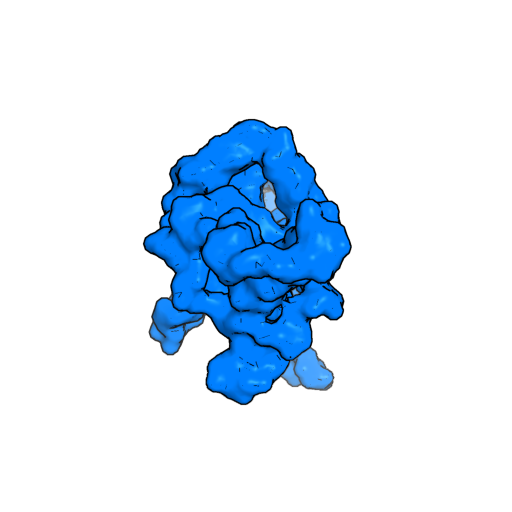C C . LEU A 1 144 ? 21.766 -3.186 -3.157 1.00 91.00 144 LEU A C 1
ATOM 1154 O O . LEU A 1 144 ? 22.325 -3.604 -2.140 1.00 91.00 144 LEU A O 1
ATOM 1158 N N . PRO A 1 145 ? 22.016 -3.725 -4.367 1.00 92.50 145 PRO A N 1
ATOM 1159 C CA . PRO A 1 145 ? 21.373 -3.367 -5.629 1.00 92.50 145 PRO A CA 1
ATOM 1160 C C . PRO A 1 145 ? 19.903 -3.792 -5.668 1.00 92.50 145 PRO A C 1
ATOM 1162 O O . PRO A 1 145 ? 19.564 -4.933 -5.340 1.00 92.50 145 PRO A O 1
ATOM 1165 N N . TRP A 1 146 ? 19.039 -2.875 -6.103 1.00 91.50 146 TRP A N 1
ATOM 1166 C CA . TRP A 1 146 ? 17.600 -3.118 -6.140 1.00 91.50 146 TRP A CA 1
ATOM 1167 C C . TRP A 1 146 ? 17.163 -3.932 -7.351 1.00 91.50 146 TRP A C 1
ATOM 1169 O O . TRP A 1 146 ? 15.983 -4.221 -7.394 1.00 91.50 146 TRP A O 1
ATOM 1179 N N . ASP A 1 147 ? 18.053 -4.262 -8.301 1.00 89.25 147 ASP A N 1
ATOM 1180 C CA . ASP A 1 147 ? 17.767 -4.878 -9.611 1.00 89.25 147 ASP A CA 1
ATOM 1181 C C . ASP A 1 147 ? 18.215 -6.357 -9.734 1.00 89.25 147 ASP A C 1
ATOM 1183 O O . ASP A 1 147 ? 18.253 -6.926 -10.828 1.00 89.25 147 ASP A O 1
ATOM 1187 N N . SER A 1 148 ? 18.539 -7.011 -8.616 1.00 79.81 148 SER A N 1
ATOM 1188 C CA . SER A 1 148 ? 19.155 -8.345 -8.601 1.00 79.81 148 SER A CA 1
ATOM 1189 C C . SER A 1 148 ? 18.182 -9.536 -8.669 1.00 79.81 148 SER A C 1
ATOM 1191 O O . SER A 1 148 ? 18.606 -10.636 -9.033 1.00 79.81 148 SER A O 1
ATOM 1193 N N . LYS A 1 149 ? 16.889 -9.370 -8.344 1.00 69.38 149 LYS A N 1
ATOM 1194 C CA . LYS A 1 149 ? 15.875 -10.450 -8.354 1.00 69.38 149 LYS A CA 1
ATOM 1195 C C . LYS A 1 149 ? 14.476 -9.917 -8.677 1.00 69.38 149 LYS A C 1
ATOM 1197 O O . LYS A 1 149 ? 13.736 -9.556 -7.768 1.00 69.38 149 LYS A O 1
ATOM 1202 N N . HIS A 1 150 ? 14.111 -9.925 -9.964 1.00 71.50 150 HIS A N 1
ATOM 1203 C CA . HIS A 1 150 ? 12.900 -9.235 -10.433 1.00 71.50 150 HIS A CA 1
ATOM 1204 C C . HIS A 1 150 ? 11.960 -10.042 -11.325 1.00 71.50 150 HIS A C 1
ATOM 1206 O O . HIS A 1 150 ? 11.469 -9.456 -12.269 1.00 71.50 150 HIS A O 1
ATOM 1212 N N . PHE A 1 151 ? 11.765 -11.358 -11.143 1.00 75.06 151 PHE A N 1
ATOM 1213 C CA . PHE A 1 151 ? 10.761 -12.177 -11.881 1.00 75.06 151 PHE A CA 1
ATOM 1214 C C . PHE A 1 151 ? 10.504 -11.779 -13.367 1.00 75.06 151 PHE A C 1
ATOM 1216 O O . PHE A 1 151 ? 9.372 -11.750 -13.849 1.00 75.06 151 PHE A O 1
ATOM 1223 N N . GLY A 1 152 ? 11.558 -11.405 -14.105 1.00 83.12 152 GLY A N 1
ATOM 1224 C CA . GLY A 1 152 ? 11.467 -10.839 -15.458 1.00 83.12 152 GLY A CA 1
ATOM 1225 C C . GLY A 1 152 ? 11.048 -9.359 -15.592 1.00 83.12 152 GLY A C 1
ATOM 1226 O O . GLY A 1 152 ? 11.317 -8.790 -16.640 1.00 83.12 152 GLY A O 1
ATOM 1227 N N . LEU A 1 153 ? 10.486 -8.695 -14.577 1.00 90.25 153 LEU A N 1
ATOM 1228 C CA . LEU A 1 153 ? 10.064 -7.285 -14.566 1.00 90.25 153 LEU A CA 1
ATOM 1229 C C . LEU A 1 153 ? 11.164 -6.305 -15.004 1.00 90.25 153 LEU A C 1
ATOM 1231 O O . LEU A 1 153 ? 10.971 -5.564 -15.967 1.00 90.25 153 LEU A O 1
ATOM 1235 N N . VAL A 1 154 ? 12.326 -6.296 -14.336 1.00 91.88 154 VAL A N 1
ATOM 1236 C CA . VAL A 1 154 ? 13.428 -5.378 -14.705 1.00 91.88 154 VAL A CA 1
ATOM 1237 C C . VAL A 1 154 ? 13.952 -5.680 -16.104 1.00 91.88 154 VAL A C 1
ATOM 1239 O O . VAL A 1 154 ? 14.243 -4.758 -16.862 1.00 91.88 154 VAL A O 1
ATOM 1242 N N . LYS A 1 155 ? 14.021 -6.962 -16.477 1.00 91.06 155 LYS A N 1
ATOM 1243 C CA . LYS A 1 155 ? 14.416 -7.364 -17.828 1.00 91.06 155 LYS A CA 1
ATOM 1244 C C . LYS A 1 155 ? 13.423 -6.834 -18.865 1.00 91.06 155 LYS A C 1
ATOM 1246 O O . LYS A 1 155 ? 13.850 -6.176 -19.799 1.00 91.06 155 LYS A O 1
ATOM 1251 N N . ALA A 1 156 ? 12.124 -7.047 -18.668 1.00 92.44 156 ALA A N 1
ATOM 1252 C CA . ALA A 1 156 ? 11.078 -6.576 -19.571 1.00 92.44 156 ALA A CA 1
ATOM 1253 C C . ALA A 1 156 ? 11.091 -5.044 -19.708 1.00 92.44 156 ALA A C 1
ATOM 1255 O O . ALA A 1 156 ? 10.919 -4.509 -20.800 1.00 92.44 156 ALA A O 1
ATOM 1256 N N . MET A 1 157 ? 11.372 -4.325 -18.616 1.00 94.44 157 MET A N 1
ATOM 1257 C CA . MET A 1 157 ? 11.572 -2.877 -18.659 1.00 94.44 157 MET A CA 1
ATOM 1258 C C . MET A 1 157 ? 12.833 -2.471 -19.423 1.00 94.44 157 MET A C 1
ATOM 1260 O O . MET A 1 157 ? 12.778 -1.517 -20.196 1.00 94.44 157 MET A O 1
ATOM 1264 N N . ASN A 1 158 ? 13.958 -3.161 -19.232 1.00 94.38 158 ASN A N 1
ATOM 1265 C CA . ASN A 1 158 ? 15.184 -2.891 -19.984 1.00 94.38 158 ASN A CA 1
ATOM 1266 C C . ASN A 1 158 ? 14.985 -3.158 -21.481 1.00 94.38 158 ASN A C 1
ATOM 1268 O O . ASN A 1 158 ? 15.291 -2.275 -22.276 1.00 94.38 158 ASN A O 1
ATOM 1272 N N . ASP A 1 159 ? 14.391 -4.298 -21.844 1.00 93.31 159 ASP A N 1
ATOM 1273 C CA . ASP A 1 159 ? 14.061 -4.660 -23.227 1.00 93.31 159 ASP A CA 1
ATOM 1274 C C . ASP A 1 159 ? 13.167 -3.575 -23.864 1.00 93.31 159 ASP A C 1
ATOM 1276 O O . ASP A 1 159 ? 13.482 -3.033 -24.923 1.00 93.31 159 ASP A O 1
ATOM 1280 N N . TYR A 1 160 ? 12.111 -3.141 -23.163 1.00 94.38 160 TYR A N 1
ATOM 1281 C CA . TYR A 1 160 ? 11.249 -2.049 -23.624 1.00 94.38 160 TYR A CA 1
ATOM 1282 C C . TYR A 1 160 ? 12.004 -0.718 -23.796 1.00 94.38 160 TYR A C 1
ATOM 1284 O O . TYR A 1 160 ? 11.795 0.007 -24.773 1.00 94.38 160 TYR A O 1
ATOM 1292 N N . ARG A 1 161 ? 12.900 -0.364 -22.865 1.00 93.94 161 ARG A N 1
ATOM 1293 C CA . ARG A 1 161 ? 13.706 0.869 -22.951 1.00 93.94 161 ARG A CA 1
ATOM 1294 C C . ARG A 1 161 ? 14.679 0.831 -24.128 1.00 93.94 161 ARG A C 1
ATOM 1296 O O . ARG A 1 161 ? 14.877 1.869 -24.762 1.00 93.94 161 ARG A O 1
ATOM 1303 N N . GLU A 1 162 ? 15.252 -0.330 -24.438 1.00 94.69 162 GLU A N 1
ATOM 1304 C CA . GLU A 1 162 ? 16.076 -0.526 -25.633 1.00 94.69 162 GLU A CA 1
ATOM 1305 C C . GLU A 1 162 ? 15.258 -0.336 -26.911 1.00 94.69 162 GLU A C 1
ATOM 1307 O O . GLU A 1 162 ? 15.651 0.458 -27.766 1.00 94.69 162 GLU A O 1
ATOM 1312 N N . GLU A 1 163 ? 14.092 -0.981 -27.021 1.00 93.00 163 GLU A N 1
ATOM 1313 C CA . GLU A 1 163 ? 13.199 -0.844 -28.181 1.00 93.00 163 GLU A CA 1
ATOM 1314 C C . GLU A 1 163 ? 12.810 0.618 -28.438 1.00 93.00 163 GLU A C 1
ATOM 1316 O O . GLU A 1 163 ? 12.880 1.114 -29.568 1.00 93.00 163 GLU A O 1
ATOM 1321 N N . VAL A 1 164 ? 12.442 1.339 -27.375 1.00 92.31 164 VAL A N 1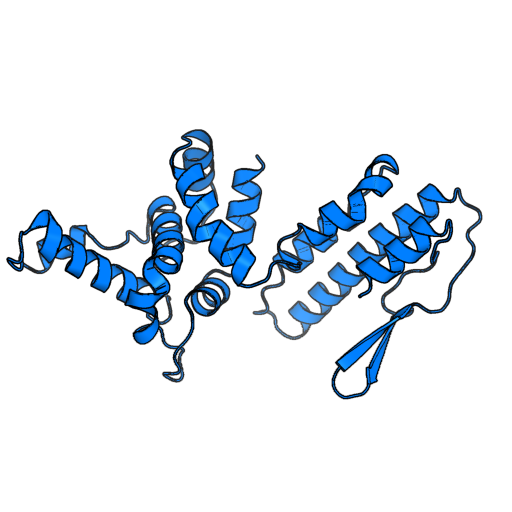
ATOM 1322 C CA . VAL A 1 164 ? 12.123 2.771 -27.431 1.00 92.31 164 VAL A CA 1
ATOM 1323 C C . VAL A 1 164 ? 13.338 3.586 -27.873 1.00 92.31 164 VAL A C 1
ATOM 1325 O O . VAL A 1 164 ? 13.205 4.474 -28.714 1.00 92.31 164 VAL A O 1
ATOM 1328 N N . ALA A 1 165 ? 14.535 3.291 -27.360 1.00 93.25 165 ALA A N 1
ATOM 1329 C CA . ALA A 1 165 ? 15.745 4.007 -27.748 1.00 93.25 165 ALA A CA 1
ATOM 1330 C C . ALA A 1 165 ? 16.132 3.763 -29.215 1.00 93.25 165 ALA A C 1
ATOM 1332 O O . ALA A 1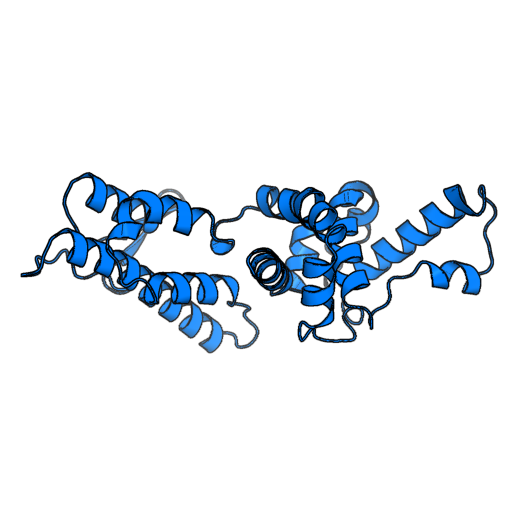 165 ? 16.469 4.718 -29.921 1.00 93.25 165 ALA A O 1
ATOM 1333 N N . VAL A 1 166 ? 16.042 2.520 -29.700 1.00 93.81 166 VAL A N 1
ATOM 1334 C CA . VAL A 1 166 ? 16.280 2.183 -31.112 1.00 93.81 166 VAL A CA 1
ATOM 1335 C C . VAL A 1 166 ? 15.331 2.977 -32.002 1.00 93.81 166 VAL A C 1
ATOM 1337 O O . VAL A 1 166 ? 15.773 3.631 -32.949 1.00 93.81 166 VAL A O 1
ATOM 1340 N N . ARG A 1 167 ? 14.037 2.979 -31.670 1.00 93.06 167 ARG A N 1
ATOM 1341 C CA . ARG A 1 167 ? 13.010 3.687 -32.437 1.00 93.06 167 ARG A CA 1
ATOM 1342 C C . ARG A 1 167 ? 13.214 5.204 -32.417 1.00 93.06 167 ARG A C 1
ATOM 1344 O O . ARG A 1 167 ? 13.278 5.819 -33.480 1.00 93.06 167 ARG A O 1
ATOM 1351 N N . ASP A 1 168 ? 13.351 5.794 -31.232 1.00 92.94 168 ASP A N 1
ATOM 1352 C CA . ASP A 1 168 ? 13.207 7.244 -31.050 1.00 92.94 168 ASP A CA 1
ATOM 1353 C C . ASP A 1 168 ? 14.549 7.989 -31.102 1.00 92.94 168 ASP A C 1
ATOM 1355 O O . ASP A 1 168 ? 14.619 9.104 -31.620 1.00 92.94 168 ASP A O 1
ATOM 1359 N N . LYS A 1 169 ? 15.636 7.384 -30.603 1.00 91.50 169 LYS A N 1
ATOM 1360 C CA . LYS A 1 169 ? 16.970 8.017 -30.551 1.00 91.50 169 LYS A CA 1
ATOM 1361 C C . LYS A 1 169 ? 17.859 7.608 -31.717 1.00 91.50 169 LYS A C 1
ATOM 1363 O O . LYS A 1 169 ? 18.586 8.444 -32.248 1.00 91.50 169 LYS A O 1
ATOM 1368 N N . HIS A 1 170 ? 17.774 6.349 -32.139 1.00 91.19 170 HIS A N 1
ATOM 1369 C CA . HIS A 1 170 ? 18.583 5.814 -33.236 1.00 91.19 170 HIS A CA 1
ATOM 1370 C C . HIS A 1 170 ? 17.815 5.668 -34.557 1.00 91.19 170 HIS A C 1
ATOM 1372 O O . HIS A 1 170 ? 18.363 5.155 -35.532 1.00 91.19 170 HIS A O 1
ATOM 1378 N N . LYS A 1 171 ? 16.572 6.170 -34.629 1.00 91.25 171 LYS A N 1
ATOM 1379 C CA . LYS A 1 171 ? 15.745 6.220 -35.850 1.00 91.25 171 LYS A CA 1
ATOM 1380 C C . LYS A 1 171 ? 15.593 4.854 -36.541 1.00 91.25 171 LYS A C 1
ATOM 1382 O O . LYS A 1 171 ? 15.599 4.770 -37.766 1.00 91.25 171 LYS A O 1
ATOM 1387 N N . GLY A 1 172 ? 15.489 3.785 -35.753 1.00 86.69 172 GLY A N 1
ATOM 1388 C CA . GLY A 1 172 ? 15.356 2.403 -36.225 1.00 86.69 172 GLY A CA 1
ATOM 1389 C C . GLY A 1 172 ? 16.675 1.698 -36.555 1.00 86.69 172 GLY A C 1
ATOM 1390 O O . GLY A 1 172 ? 16.655 0.522 -36.908 1.00 86.69 172 GLY A O 1
ATOM 1391 N N . VAL A 1 173 ? 17.821 2.373 -36.428 1.00 87.75 173 VAL A N 1
ATOM 1392 C CA . VAL A 1 173 ? 19.138 1.748 -36.599 1.00 87.75 173 VAL A CA 1
ATOM 1393 C C . VAL A 1 173 ? 19.556 1.123 -35.276 1.00 87.75 173 VAL A C 1
ATOM 1395 O O . VAL A 1 173 ? 19.639 1.820 -34.271 1.00 87.75 173 VAL A O 1
ATOM 1398 N N . ASN A 1 174 ? 19.828 -0.181 -35.264 1.00 87.19 174 ASN A N 1
ATOM 1399 C CA . ASN A 1 174 ? 20.250 -0.871 -34.049 1.00 87.19 174 ASN A CA 1
ATOM 1400 C C . ASN A 1 174 ? 21.692 -0.465 -33.684 1.00 87.19 174 ASN A C 1
ATOM 1402 O O . ASN A 1 174 ? 22.615 -0.803 -34.436 1.00 87.19 174 ASN A O 1
ATOM 1406 N N . PRO A 1 175 ? 21.921 0.280 -32.586 1.00 85.75 175 PRO A N 1
ATOM 1407 C CA . PRO A 1 175 ? 23.271 0.544 -32.125 1.00 85.75 175 PRO A CA 1
ATOM 1408 C C . PRO A 1 175 ? 23.842 -0.725 -31.464 1.00 85.75 175 PRO A C 1
ATOM 1410 O O . PRO A 1 175 ? 23.110 -1.622 -31.056 1.00 85.75 175 PRO A O 1
ATOM 1413 N N . GLY A 1 176 ? 25.167 -0.828 -31.355 1.00 89.62 176 GLY A N 1
ATOM 1414 C CA . GLY A 1 176 ? 25.789 -1.998 -30.725 1.00 89.62 176 GLY A CA 1
ATOM 1415 C C . GLY A 1 176 ? 25.319 -2.211 -29.269 1.00 89.62 176 GLY A C 1
ATOM 1416 O O . GLY A 1 176 ? 24.974 -1.232 -28.601 1.00 89.62 176 GLY A O 1
ATOM 1417 N N . PRO A 1 177 ? 25.366 -3.449 -28.735 1.00 89.38 177 PRO A N 1
ATOM 1418 C CA . PRO A 1 177 ? 24.836 -3.782 -27.405 1.00 89.38 177 PRO A CA 1
ATOM 1419 C C . PRO A 1 177 ? 25.357 -2.899 -26.263 1.00 89.38 177 PRO A C 1
ATOM 1421 O O . PRO A 1 177 ? 24.612 -2.553 -25.353 1.00 89.38 177 PRO A O 1
ATOM 1424 N N . GLU A 1 178 ? 26.622 -2.477 -26.321 1.00 91.31 178 GLU A N 1
ATOM 1425 C CA . GLU A 1 178 ? 27.211 -1.605 -25.294 1.00 91.31 178 GLU A CA 1
ATOM 1426 C C . GLU A 1 178 ? 26.573 -0.209 -25.248 1.00 91.31 178 GLU A C 1
ATOM 1428 O O . GLU A 1 178 ? 26.479 0.394 -24.183 1.00 91.31 178 GLU A O 1
ATOM 1433 N N . VAL A 1 179 ? 26.075 0.291 -26.383 1.00 90.94 179 VAL A N 1
ATOM 1434 C CA . VAL A 1 179 ? 25.339 1.561 -26.441 1.00 90.94 179 VAL A CA 1
ATOM 1435 C C . VAL A 1 179 ? 23.938 1.388 -25.861 1.00 90.94 179 VAL A C 1
ATOM 1437 O O . VAL A 1 179 ? 23.447 2.291 -25.193 1.00 90.94 179 VAL A O 1
ATOM 1440 N N . LEU A 1 180 ? 23.290 0.240 -26.076 1.00 89.12 180 LEU A N 1
ATOM 1441 C CA . LEU A 1 180 ? 21.946 -0.022 -25.552 1.00 89.12 180 LEU A CA 1
ATOM 1442 C C . LEU A 1 180 ? 21.920 -0.155 -24.027 1.00 89.12 180 LEU A C 1
ATOM 1444 O O . LEU A 1 180 ? 21.012 0.380 -23.389 1.00 89.12 180 LEU A O 1
ATOM 1448 N N . LYS A 1 181 ? 22.961 -0.749 -23.431 1.00 89.75 181 LYS A N 1
ATOM 1449 C CA . LYS A 1 181 ? 23.100 -0.882 -21.970 1.00 89.75 181 LYS A CA 1
ATOM 1450 C C . LYS A 1 181 ? 23.031 0.451 -21.218 1.00 89.75 181 LYS A C 1
ATOM 1452 O O . LYS A 1 181 ? 22.623 0.470 -20.063 1.00 89.75 181 LYS A O 1
ATOM 1457 N N . GLN A 1 182 ? 23.359 1.582 -21.852 1.00 91.69 182 GLN A N 1
ATOM 1458 C CA . GLN A 1 182 ? 23.221 2.904 -21.221 1.00 91.69 182 GLN A CA 1
ATOM 1459 C C . GLN A 1 182 ? 21.757 3.272 -20.903 1.00 91.69 182 GLN A C 1
ATOM 1461 O O . GLN A 1 182 ? 21.500 4.173 -20.106 1.00 91.69 182 GLN A O 1
ATOM 1466 N N . TYR A 1 183 ? 20.795 2.608 -21.552 1.00 91.44 183 TYR A N 1
ATOM 1467 C CA . TYR A 1 183 ? 19.362 2.783 -21.324 1.00 91.44 183 TYR A CA 1
ATOM 1468 C C . TYR A 1 183 ? 18.797 1.782 -20.318 1.00 91.44 183 TYR A C 1
ATOM 1470 O O . TYR A 1 183 ? 17.595 1.816 -20.056 1.00 91.44 183 TYR A O 1
ATOM 1478 N N . HIS A 1 184 ? 19.620 0.904 -19.738 1.00 93.12 184 HIS A N 1
ATOM 1479 C CA . HIS A 1 184 ? 19.175 -0.008 -18.690 1.00 93.12 184 HIS A CA 1
ATOM 1480 C C . HIS A 1 184 ? 18.919 0.734 -17.383 1.00 93.12 184 HIS A C 1
ATOM 1482 O O . HIS A 1 184 ? 19.376 1.856 -17.139 1.00 93.12 184 HIS A O 1
ATOM 1488 N N . CYS A 1 185 ? 18.089 0.131 -16.546 1.00 92.62 185 CYS A N 1
ATOM 1489 C CA . CYS A 1 185 ? 17.930 0.553 -15.170 1.00 92.62 185 CYS A CA 1
ATOM 1490 C C . CYS A 1 185 ? 19.261 0.415 -14.420 1.00 92.62 185 CYS A C 1
ATOM 1492 O O . CYS A 1 185 ? 20.040 -0.494 -14.685 1.00 92.62 185 CYS A O 1
ATOM 1494 N N . ASN A 1 186 ? 19.519 1.336 -13.488 1.00 94.00 186 ASN A N 1
ATOM 1495 C CA . ASN A 1 186 ? 20.718 1.292 -12.655 1.00 94.00 186 ASN A CA 1
ATOM 1496 C C . ASN A 1 186 ? 20.323 0.778 -11.272 1.00 94.00 186 ASN A C 1
ATOM 1498 O O . ASN A 1 186 ? 19.751 1.538 -10.489 1.00 94.00 186 ASN A O 1
ATOM 1502 N N . GLY A 1 187 ? 20.659 -0.476 -10.972 1.00 93.31 187 GLY A N 1
ATOM 1503 C CA . GLY A 1 187 ? 20.415 -1.115 -9.679 1.00 93.31 187 GLY A CA 1
ATOM 1504 C C . GLY A 1 187 ? 21.009 -0.420 -8.462 1.00 93.31 187 GLY A C 1
ATOM 1505 O O . GLY A 1 187 ? 20.597 -0.704 -7.343 1.00 93.31 187 GLY A O 1
ATOM 1506 N N . GLN A 1 188 ? 21.970 0.484 -8.654 1.00 95.25 188 GLN A N 1
ATOM 1507 C CA . GLN A 1 188 ? 22.598 1.252 -7.576 1.00 95.25 188 GLN A CA 1
ATOM 1508 C C . GLN A 1 188 ? 21.951 2.626 -7.363 1.00 95.25 188 GLN A C 1
ATOM 1510 O O . GLN A 1 188 ? 22.317 3.330 -6.428 1.00 95.25 188 GLN A O 1
ATOM 1515 N N . ASP A 1 189 ? 21.004 3.025 -8.218 1.00 95.94 189 ASP A N 1
ATOM 1516 C CA . ASP A 1 189 ? 20.326 4.316 -8.122 1.00 95.94 189 ASP A CA 1
ATOM 1517 C C . ASP A 1 189 ? 18.867 4.137 -7.664 1.00 95.94 189 ASP A C 1
ATOM 1519 O O . ASP A 1 189 ? 18.036 3.628 -8.427 1.00 95.94 189 ASP A O 1
ATOM 1523 N N . PRO A 1 190 ? 18.516 4.587 -6.445 1.00 96.12 190 PRO A N 1
ATOM 1524 C CA . PRO A 1 190 ? 17.143 4.568 -5.955 1.00 96.12 190 PRO A CA 1
ATOM 1525 C C . PRO A 1 190 ? 16.141 5.309 -6.842 1.00 96.12 190 PRO A C 1
ATOM 1527 O O . PRO A 1 190 ? 14.985 4.903 -6.934 1.00 96.12 190 PRO A O 1
ATOM 1530 N N . ILE A 1 191 ? 16.555 6.382 -7.520 1.00 97.31 191 ILE A N 1
ATOM 1531 C CA . ILE A 1 191 ? 15.672 7.117 -8.431 1.00 97.31 191 ILE A CA 1
ATOM 1532 C C . ILE A 1 191 ? 15.341 6.255 -9.645 1.00 97.31 191 ILE A C 1
ATOM 1534 O O . ILE A 1 191 ? 14.179 6.203 -10.053 1.00 97.31 191 ILE A O 1
ATOM 1538 N N . HIS A 1 192 ? 16.320 5.517 -10.175 1.00 95.75 192 HIS A N 1
ATOM 1539 C CA . HIS A 1 192 ? 16.064 4.556 -11.246 1.00 95.75 192 HIS A CA 1
ATOM 1540 C C . HIS A 1 192 ? 15.133 3.424 -10.792 1.00 95.75 192 HIS A C 1
ATOM 1542 O O . HIS A 1 192 ? 14.346 2.967 -11.617 1.00 95.75 192 HIS A O 1
ATOM 1548 N N . ASN A 1 193 ? 15.150 3.014 -9.516 1.00 95.88 193 ASN A N 1
ATOM 1549 C CA . ASN A 1 193 ? 14.159 2.066 -8.988 1.00 95.88 193 ASN A CA 1
ATOM 1550 C C . ASN A 1 193 ? 12.743 2.639 -9.115 1.00 95.88 193 ASN A C 1
ATOM 1552 O O . ASN A 1 193 ? 11.882 2.063 -9.778 1.00 95.88 193 ASN A O 1
ATOM 1556 N N . VAL A 1 194 ? 12.516 3.826 -8.545 1.00 97.00 194 VAL A N 1
ATOM 1557 C CA . VAL A 1 194 ? 11.193 4.470 -8.542 1.00 97.00 194 VAL A CA 1
ATOM 1558 C C . VAL A 1 194 ? 10.692 4.717 -9.967 1.00 97.00 194 VAL A C 1
ATOM 1560 O O . VAL A 1 194 ? 9.533 4.430 -10.270 1.00 97.00 194 VAL A O 1
ATOM 1563 N N . GLN A 1 195 ? 11.566 5.186 -10.861 1.00 96.44 195 GLN A N 1
ATOM 1564 C CA . GLN A 1 195 ? 11.252 5.382 -12.278 1.00 96.44 195 GLN A CA 1
ATOM 1565 C C . GLN A 1 195 ? 10.960 4.066 -13.004 1.00 96.44 195 GLN A C 1
ATOM 1567 O O . GLN A 1 195 ? 10.035 4.021 -13.812 1.00 96.44 195 GLN A O 1
ATOM 1572 N N . CYS A 1 196 ? 11.715 3.000 -12.725 1.00 95.56 196 CYS A N 1
ATOM 1573 C CA . CYS A 1 196 ? 11.488 1.684 -13.315 1.00 95.56 196 CYS A CA 1
ATOM 1574 C C . CYS A 1 196 ? 10.117 1.140 -12.918 1.00 95.56 196 CYS A C 1
ATOM 1576 O O . CYS A 1 196 ? 9.324 0.784 -13.786 1.00 95.56 196 CYS A O 1
ATOM 1578 N N . MET A 1 197 ? 9.800 1.157 -11.621 1.00 95.44 197 MET A N 1
ATOM 1579 C CA . MET A 1 197 ? 8.527 0.651 -11.111 1.00 95.44 197 MET A CA 1
ATOM 1580 C C . MET A 1 197 ? 7.354 1.484 -11.633 1.00 95.44 197 MET A C 1
ATOM 1582 O O . MET A 1 197 ? 6.403 0.934 -12.176 1.00 95.44 197 MET A O 1
ATOM 1586 N N . SER A 1 198 ? 7.438 2.815 -11.562 1.00 97.00 198 SER A N 1
ATOM 1587 C CA . SER A 1 198 ? 6.414 3.712 -12.118 1.00 97.00 198 SER A CA 1
ATOM 1588 C C . SER A 1 198 ? 6.235 3.535 -13.636 1.00 97.00 198 SER A C 1
ATOM 1590 O O . SER A 1 198 ? 5.107 3.452 -14.136 1.00 97.00 198 SER A O 1
ATOM 1592 N N . GLY A 1 199 ? 7.340 3.392 -14.373 1.00 96.38 199 GLY A N 1
ATOM 1593 C CA . GLY A 1 199 ? 7.331 3.109 -15.805 1.00 96.38 199 GLY A CA 1
ATOM 1594 C C . GLY A 1 199 ? 6.689 1.762 -16.132 1.00 96.38 199 GLY A C 1
ATOM 1595 O O . GLY A 1 199 ? 5.927 1.676 -17.093 1.00 96.38 199 GLY A O 1
ATOM 1596 N N . ALA A 1 200 ? 6.915 0.742 -15.301 1.00 95.44 200 ALA A N 1
ATOM 1597 C CA . ALA A 1 200 ? 6.313 -0.573 -15.473 1.00 95.44 200 ALA A CA 1
ATOM 1598 C C . ALA A 1 200 ? 4.786 -0.532 -15.370 1.00 95.44 200 ALA A C 1
ATOM 1600 O O . ALA A 1 200 ? 4.110 -1.117 -16.212 1.00 95.44 200 ALA A O 1
ATOM 1601 N N . TYR A 1 201 ? 4.224 0.205 -14.403 1.00 96.62 201 TYR A N 1
ATOM 1602 C CA . TYR A 1 201 ? 2.769 0.404 -14.344 1.00 96.62 201 TYR A CA 1
ATOM 1603 C C . TYR A 1 201 ? 2.258 1.177 -15.564 1.00 96.62 201 TYR A C 1
ATOM 1605 O O . TYR A 1 201 ? 1.236 0.820 -16.142 1.00 96.62 201 TYR A O 1
ATOM 1613 N N . THR A 1 202 ? 2.982 2.216 -15.986 1.00 96.56 202 THR A N 1
ATOM 1614 C CA . THR A 1 202 ? 2.592 3.064 -17.128 1.00 96.56 202 THR A CA 1
ATOM 1615 C C . THR A 1 202 ? 2.576 2.292 -18.450 1.00 96.56 202 THR A C 1
ATOM 1617 O O . THR A 1 202 ? 1.757 2.563 -19.327 1.00 96.56 202 THR A O 1
ATOM 1620 N N . HIS A 1 203 ? 3.474 1.320 -18.603 1.00 95.25 203 HIS A N 1
ATOM 1621 C CA . HIS A 1 203 ? 3.646 0.536 -19.823 1.00 95.25 203 HIS A CA 1
ATOM 1622 C C . HIS A 1 203 ? 3.259 -0.933 -19.648 1.00 95.25 203 HIS A C 1
ATOM 1624 O O . HIS A 1 203 ? 3.726 -1.773 -20.415 1.00 95.25 203 HIS A O 1
ATOM 1630 N N . GLN A 1 204 ? 2.384 -1.243 -18.684 1.00 93.81 204 GLN A N 1
ATOM 1631 C CA . GLN A 1 204 ? 1.996 -2.616 -18.359 1.00 93.81 204 GLN A CA 1
ATOM 1632 C C . GLN A 1 204 ? 1.585 -3.415 -19.608 1.00 93.81 204 GLN A C 1
ATOM 1634 O O . GLN A 1 204 ? 2.130 -4.492 -19.838 1.00 93.81 204 GLN A O 1
ATOM 1639 N N . ASP A 1 205 ? 0.728 -2.856 -20.469 1.00 92.19 205 ASP A N 1
ATOM 1640 C CA . ASP A 1 205 ? 0.244 -3.508 -21.701 1.00 92.19 205 ASP A CA 1
ATOM 1641 C C . ASP A 1 205 ? 1.361 -3.902 -22.687 1.00 92.19 205 ASP A C 1
ATOM 1643 O O . ASP A 1 205 ? 1.147 -4.703 -23.602 1.00 92.19 205 ASP A O 1
ATOM 1647 N N . LYS A 1 206 ? 2.548 -3.297 -22.553 1.00 91.81 206 LYS A N 1
ATOM 1648 C CA . LYS A 1 206 ? 3.716 -3.563 -23.399 1.00 91.81 206 LYS A CA 1
ATOM 1649 C C . LYS A 1 206 ? 4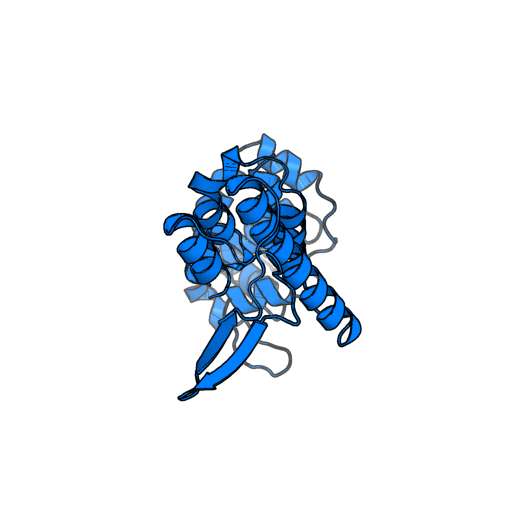.624 -4.642 -22.824 1.00 91.81 206 LYS A C 1
ATOM 1651 O O . LYS A 1 206 ? 5.216 -5.364 -23.612 1.00 91.81 206 LYS A O 1
ATOM 1656 N N . ILE A 1 207 ? 4.700 -4.766 -21.500 1.00 91.25 207 ILE A N 1
ATOM 1657 C CA . ILE A 1 207 ? 5.706 -5.601 -20.823 1.00 91.25 207 ILE A CA 1
ATOM 1658 C C . ILE A 1 207 ? 5.124 -6.830 -20.114 1.00 91.25 207 ILE A C 1
ATOM 1660 O O . ILE A 1 207 ? 5.845 -7.787 -19.853 1.00 91.25 207 ILE A O 1
ATOM 1664 N N . GLU A 1 208 ? 3.826 -6.849 -19.790 1.00 84.88 208 GLU A N 1
ATOM 1665 C CA . GLU A 1 208 ? 3.246 -7.875 -18.902 1.00 84.88 208 GLU A CA 1
ATOM 1666 C C . GLU A 1 208 ? 3.347 -9.309 -19.441 1.00 84.88 208 GLU A C 1
ATOM 1668 O O . GLU A 1 208 ? 3.320 -10.274 -18.679 1.00 84.88 208 GLU A O 1
ATOM 1673 N N . LYS A 1 209 ? 3.484 -9.472 -20.761 1.00 83.50 209 LYS A N 1
ATOM 1674 C CA . LYS A 1 209 ? 3.598 -10.791 -21.400 1.00 83.50 209 LYS A CA 1
ATOM 1675 C C . LYS A 1 209 ? 4.905 -11.501 -21.053 1.00 83.50 209 LYS A C 1
ATOM 1677 O O . LYS A 1 209 ? 4.937 -12.734 -21.122 1.00 83.50 209 LYS A O 1
ATOM 1682 N N . ASP A 1 210 ? 5.913 -10.728 -20.662 1.00 83.56 210 ASP A N 1
ATOM 1683 C CA . ASP A 1 210 ? 7.281 -11.172 -20.409 1.00 83.56 210 ASP A CA 1
ATOM 1684 C C . ASP A 1 210 ? 7.587 -11.305 -18.909 1.00 83.56 210 ASP A C 1
ATOM 1686 O O . ASP A 1 210 ? 8.645 -11.810 -18.533 1.00 83.56 210 ASP A O 1
ATOM 1690 N N . ILE A 1 211 ? 6.643 -10.914 -18.044 1.00 86.06 211 ILE A N 1
ATOM 1691 C CA . ILE A 1 211 ? 6.748 -11.033 -16.586 1.00 86.06 211 ILE A CA 1
ATOM 1692 C C . ILE A 1 211 ? 6.174 -12.379 -16.150 1.00 86.06 211 ILE A C 1
ATOM 1694 O O . ILE A 1 211 ? 4.989 -12.671 -16.360 1.00 86.06 211 ILE A O 1
ATOM 1698 N N . LYS A 1 212 ? 7.008 -13.207 -15.519 1.00 83.69 212 LYS A N 1
ATOM 1699 C CA . LYS A 1 212 ? 6.638 -14.568 -15.123 1.00 83.69 212 LYS A CA 1
ATOM 1700 C C . LYS A 1 212 ? 7.198 -14.939 -13.756 1.00 83.69 212 LYS A C 1
ATOM 1702 O O . LYS A 1 212 ? 8.320 -14.575 -13.419 1.00 83.69 212 LYS A O 1
ATOM 1707 N N . ASP A 1 213 ? 6.423 -15.703 -12.990 1.00 79.75 213 ASP A N 1
ATOM 1708 C CA . ASP A 1 213 ? 6.886 -16.268 -11.723 1.00 79.75 213 ASP A CA 1
ATOM 1709 C C . ASP A 1 213 ? 7.879 -17.428 -11.922 1.00 79.75 213 ASP A C 1
ATOM 1711 O O . ASP A 1 213 ? 8.157 -17.873 -13.036 1.00 79.75 213 ASP A O 1
ATOM 1715 N N . ASP A 1 214 ? 8.379 -17.971 -10.809 1.00 77.50 214 ASP A N 1
ATOM 1716 C CA . ASP A 1 214 ? 9.313 -19.107 -10.777 1.00 77.50 214 ASP A CA 1
ATOM 1717 C C . ASP A 1 214 ? 8.748 -20.400 -11.399 1.00 77.50 214 ASP A C 1
ATOM 1719 O O . ASP A 1 214 ? 9.474 -21.375 -11.585 1.00 77.50 214 ASP A O 1
ATOM 1723 N N . LYS A 1 215 ? 7.443 -20.434 -11.695 1.00 81.62 215 LYS A N 1
ATOM 1724 C CA . LYS A 1 215 ? 6.727 -21.548 -12.328 1.00 81.62 215 LYS A CA 1
ATOM 1725 C C . LYS A 1 215 ? 6.324 -21.221 -13.771 1.00 81.62 215 LYS A C 1
ATOM 1727 O O . LYS A 1 215 ? 5.454 -21.895 -14.320 1.00 81.62 215 LYS A O 1
ATOM 1732 N N . ASP A 1 216 ? 6.937 -20.199 -14.373 1.00 81.00 216 ASP A N 1
ATOM 1733 C CA . ASP A 1 216 ? 6.668 -19.702 -15.729 1.00 81.00 216 ASP A CA 1
ATOM 1734 C C . ASP A 1 216 ? 5.225 -19.193 -15.935 1.00 81.00 216 ASP A C 1
ATOM 1736 O O . ASP A 1 216 ? 4.743 -19.050 -17.063 1.00 81.00 216 ASP A O 1
ATOM 1740 N N . LYS A 1 217 ? 4.505 -18.879 -14.850 1.00 85.00 217 LYS A N 1
ATOM 1741 C CA . LYS A 1 217 ? 3.150 -18.331 -14.921 1.00 85.00 217 LYS A CA 1
ATOM 1742 C C . LYS A 1 217 ? 3.210 -16.816 -15.061 1.00 85.00 217 LYS A C 1
ATOM 1744 O O . LYS A 1 217 ? 3.859 -16.137 -14.270 1.00 85.00 217 LYS A O 1
ATOM 1749 N N . ARG A 1 218 ? 2.462 -16.277 -16.029 1.00 87.31 218 ARG A N 1
ATOM 1750 C CA . ARG A 1 218 ? 2.331 -14.826 -16.225 1.00 87.31 218 ARG A CA 1
ATOM 1751 C C . ARG A 1 218 ? 1.796 -14.128 -14.977 1.00 87.31 218 ARG A C 1
ATOM 1753 O O . ARG A 1 218 ? 0.844 -14.607 -14.352 1.00 87.31 218 ARG A O 1
ATOM 1760 N N . MET A 1 219 ? 2.376 -12.973 -14.674 1.00 88.62 219 MET A N 1
ATOM 1761 C CA . MET A 1 219 ? 1.975 -12.100 -13.574 1.00 88.62 219 MET A CA 1
ATOM 1762 C C . MET A 1 219 ? 1.661 -10.702 -14.100 1.00 88.62 219 MET A C 1
ATOM 1764 O O . MET A 1 219 ? 2.272 -10.245 -15.061 1.00 88.62 219 MET A O 1
ATOM 1768 N N . SER A 1 220 ? 0.738 -9.999 -13.444 1.00 91.19 220 SER A N 1
ATOM 1769 C CA . SER A 1 220 ? 0.600 -8.561 -13.669 1.00 91.19 220 SER A CA 1
ATOM 1770 C C . SER A 1 220 ? 1.768 -7.806 -13.032 1.00 91.19 220 SER A C 1
ATOM 1772 O O . SER A 1 220 ? 2.397 -8.295 -12.087 1.00 91.19 220 SER A O 1
ATOM 1774 N N . VAL A 1 221 ? 2.010 -6.581 -13.504 1.00 93.25 221 VAL A N 1
ATOM 1775 C CA . VAL A 1 221 ? 3.011 -5.675 -12.919 1.00 93.25 221 VAL A CA 1
ATOM 1776 C C . VAL A 1 221 ? 2.750 -5.454 -11.427 1.00 93.25 221 VAL A C 1
ATOM 1778 O O . VAL A 1 221 ? 3.683 -5.550 -10.637 1.00 93.25 221 VAL A O 1
ATOM 1781 N N . ASP A 1 222 ? 1.491 -5.241 -11.021 1.00 92.50 222 ASP A N 1
ATOM 1782 C CA . ASP A 1 222 ? 1.126 -5.056 -9.606 1.00 92.50 222 ASP A CA 1
ATOM 1783 C C . ASP A 1 222 ? 1.594 -6.234 -8.743 1.00 92.50 222 ASP A C 1
ATOM 1785 O O . ASP A 1 222 ? 2.275 -6.037 -7.740 1.00 92.50 222 ASP A O 1
ATOM 1789 N N . VAL A 1 223 ? 1.314 -7.473 -9.162 1.00 89.94 223 VAL A N 1
ATOM 1790 C CA . VAL A 1 223 ? 1.719 -8.658 -8.393 1.00 89.94 223 VAL A CA 1
ATOM 1791 C C . VAL A 1 223 ? 3.244 -8.805 -8.366 1.00 89.94 223 VAL A C 1
ATOM 1793 O O . VAL A 1 223 ? 3.790 -9.144 -7.317 1.00 89.94 223 VAL A O 1
ATOM 1796 N N . ALA A 1 224 ? 3.942 -8.537 -9.475 1.00 90.31 224 ALA A N 1
ATOM 1797 C CA . ALA A 1 224 ? 5.404 -8.610 -9.525 1.00 90.31 224 ALA A CA 1
ATOM 1798 C C . ALA A 1 224 ? 6.055 -7.592 -8.577 1.00 90.31 224 ALA A C 1
ATOM 1800 O O . ALA A 1 224 ? 6.841 -7.975 -7.712 1.00 90.31 224 ALA A O 1
ATOM 1801 N N . VAL A 1 225 ? 5.637 -6.324 -8.642 1.00 90.81 225 VAL A N 1
ATOM 1802 C CA . VAL A 1 225 ? 6.154 -5.256 -7.771 1.00 90.81 225 VAL A CA 1
ATOM 1803 C C . VAL A 1 225 ? 5.887 -5.563 -6.298 1.00 90.81 225 VAL A C 1
ATOM 1805 O O . VAL A 1 225 ? 6.796 -5.441 -5.481 1.00 90.81 225 VAL A O 1
ATOM 1808 N N . GLN A 1 226 ? 4.674 -6.000 -5.941 1.00 88.56 226 GLN A N 1
ATOM 1809 C CA . GLN A 1 226 ? 4.347 -6.339 -4.550 1.00 88.56 226 GLN A CA 1
ATOM 1810 C C . GLN A 1 226 ? 5.125 -7.565 -4.040 1.00 88.56 226 GLN A C 1
ATOM 1812 O O . GLN A 1 226 ? 5.433 -7.635 -2.855 1.00 88.56 226 GLN A O 1
ATOM 1817 N N . LYS A 1 227 ? 5.456 -8.530 -4.909 1.00 85.50 227 LYS A N 1
ATOM 1818 C CA . LYS A 1 227 ? 6.240 -9.719 -4.533 1.00 85.50 227 LYS A CA 1
ATOM 1819 C C . LYS A 1 227 ? 7.727 -9.394 -4.355 1.00 85.50 227 LYS A C 1
ATOM 1821 O O . LYS A 1 227 ? 8.362 -9.940 -3.459 1.00 85.50 227 LYS A O 1
ATOM 1826 N N . GLU A 1 228 ? 8.283 -8.538 -5.206 1.00 85.31 228 GLU A N 1
ATOM 1827 C CA . GLU A 1 228 ? 9.714 -8.196 -5.209 1.00 85.31 228 GLU A CA 1
ATOM 1828 C C . GLU A 1 228 ? 10.065 -7.115 -4.198 1.00 85.31 228 GLU A C 1
ATOM 1830 O O . GLU A 1 228 ? 11.098 -7.182 -3.535 1.00 85.31 228 GLU A O 1
ATOM 1835 N N . GLN A 1 229 ? 9.207 -6.103 -4.098 1.00 88.75 229 GLN A N 1
ATOM 1836 C CA . GLN A 1 229 ? 9.430 -4.921 -3.281 1.00 88.75 229 GLN A CA 1
ATOM 1837 C C . GLN A 1 229 ? 8.167 -4.591 -2.470 1.00 88.75 229 GLN A C 1
ATOM 1839 O O . GLN A 1 229 ? 7.570 -3.525 -2.656 1.00 88.75 229 GLN A O 1
ATOM 1844 N N . PRO A 1 230 ? 7.755 -5.474 -1.542 1.00 86.94 230 PRO A N 1
ATOM 1845 C CA . PRO A 1 230 ? 6.511 -5.309 -0.783 1.00 86.94 230 PRO A CA 1
ATOM 1846 C C . PRO A 1 230 ? 6.462 -4.002 0.029 1.00 86.94 230 PRO A C 1
ATOM 1848 O O . PRO A 1 230 ? 5.396 -3.442 0.270 1.00 86.94 230 PRO A O 1
ATOM 1851 N N . GLU A 1 231 ? 7.629 -3.472 0.402 1.00 89.38 231 GLU A N 1
ATOM 1852 C CA . GLU A 1 231 ? 7.777 -2.241 1.183 1.00 89.38 231 GLU A CA 1
ATOM 1853 C C . GLU A 1 231 ? 7.731 -0.959 0.345 1.00 89.38 231 GLU A C 1
ATOM 1855 O O . GLU A 1 231 ? 7.531 0.130 0.887 1.00 89.38 231 GLU A O 1
ATOM 1860 N N . LEU A 1 232 ? 7.926 -1.056 -0.975 1.00 92.38 232 LEU A N 1
ATOM 1861 C CA . LEU A 1 232 ? 8.186 0.108 -1.821 1.00 92.38 232 LEU A CA 1
ATOM 1862 C C . LEU A 1 232 ? 7.033 1.106 -1.787 1.00 92.38 232 LEU A C 1
ATOM 1864 O O . LEU A 1 232 ? 7.250 2.303 -1.613 1.00 92.38 232 LEU A O 1
ATOM 1868 N N . CYS A 1 233 ? 5.799 0.623 -1.934 1.00 92.75 233 CYS A N 1
ATOM 1869 C CA . CYS A 1 233 ? 4.630 1.497 -1.951 1.00 92.75 233 CYS A CA 1
ATOM 1870 C C . CYS A 1 233 ? 4.507 2.270 -0.623 1.00 92.75 233 CYS A C 1
ATOM 1872 O O . CYS A 1 233 ? 4.207 3.464 -0.628 1.00 92.75 233 CYS A O 1
ATOM 1874 N N . LEU A 1 234 ? 4.811 1.615 0.506 1.00 92.81 234 LEU A N 1
ATOM 1875 C CA . LEU A 1 234 ? 4.688 2.197 1.842 1.00 92.81 234 LEU A CA 1
ATOM 1876 C C . LEU A 1 234 ? 5.786 3.226 2.085 1.00 92.81 234 LEU A C 1
ATOM 1878 O O . LEU A 1 234 ? 5.508 4.328 2.563 1.00 92.81 234 LEU A O 1
ATOM 1882 N N . ALA A 1 235 ? 7.019 2.887 1.710 1.00 94.50 235 ALA A N 1
ATOM 1883 C CA . ALA A 1 235 ? 8.145 3.803 1.764 1.00 94.50 235 ALA A CA 1
ATOM 1884 C C . ALA A 1 235 ? 7.853 5.070 0.946 1.00 94.50 235 ALA A C 1
ATOM 1886 O O . ALA A 1 235 ? 7.926 6.174 1.481 1.00 94.50 235 ALA A O 1
ATOM 1887 N N . LEU A 1 236 ? 7.415 4.929 -0.309 1.00 95.88 236 LEU A N 1
ATOM 1888 C CA . LEU A 1 236 ? 7.098 6.073 -1.167 1.00 95.88 236 LEU A CA 1
ATOM 1889 C C . LEU A 1 236 ? 5.955 6.930 -0.614 1.00 95.88 236 LEU A C 1
ATOM 1891 O O . LEU A 1 236 ? 6.055 8.156 -0.622 1.00 95.88 236 LEU A O 1
ATOM 1895 N N . ARG A 1 237 ? 4.891 6.315 -0.079 1.00 93.62 237 ARG A N 1
ATOM 1896 C CA . ARG A 1 237 ? 3.776 7.061 0.524 1.00 93.62 237 ARG A CA 1
ATOM 1897 C C . ARG A 1 237 ? 4.218 7.891 1.730 1.00 93.62 237 ARG A C 1
ATOM 1899 O O . ARG A 1 237 ? 3.731 9.008 1.890 1.00 93.62 237 ARG A O 1
ATOM 1906 N N . ARG A 1 238 ? 5.143 7.378 2.549 1.00 92.25 238 ARG A N 1
ATOM 1907 C CA . ARG A 1 238 ? 5.730 8.118 3.680 1.00 92.25 238 ARG A CA 1
ATOM 1908 C C . ARG A 1 238 ? 6.622 9.263 3.208 1.00 92.25 238 ARG A C 1
ATOM 1910 O O . ARG A 1 238 ? 6.513 10.363 3.733 1.00 92.25 238 ARG A O 1
ATOM 1917 N N . LEU A 1 239 ? 7.450 9.029 2.189 1.00 95.56 239 LEU A N 1
ATOM 1918 C CA . LEU A 1 239 ? 8.317 10.063 1.608 1.00 95.56 239 LEU A CA 1
ATOM 1919 C C . LEU A 1 239 ? 7.518 11.189 0.929 1.00 95.56 239 LEU A C 1
ATOM 1921 O O . LEU A 1 239 ? 8.024 12.297 0.800 1.00 95.56 239 LEU A O 1
ATOM 1925 N N . LEU A 1 240 ? 6.278 10.929 0.513 1.00 93.62 240 LEU A N 1
ATOM 1926 C CA . LEU A 1 240 ? 5.346 11.953 0.026 1.00 93.62 240 LEU A CA 1
ATOM 1927 C C . LEU A 1 240 ? 4.696 12.789 1.136 1.00 93.62 240 LEU A C 1
ATOM 1929 O O . LEU A 1 240 ? 4.154 13.849 0.842 1.00 93.62 240 LEU A O 1
ATOM 1933 N N . ALA A 1 241 ? 4.664 12.284 2.370 1.00 85.50 241 ALA A N 1
ATOM 1934 C CA . ALA A 1 241 ? 3.995 12.936 3.495 1.00 85.50 241 ALA A CA 1
ATOM 1935 C C . ALA A 1 241 ? 4.940 13.779 4.369 1.00 85.50 241 ALA A C 1
ATOM 1937 O O . ALA A 1 241 ? 4.456 14.640 5.101 1.00 85.50 241 ALA A O 1
ATOM 1938 N N . GLY A 1 242 ? 6.248 13.501 4.325 1.00 70.50 242 GLY A N 1
ATOM 1939 C CA . GLY A 1 242 ? 7.299 14.349 4.906 1.00 70.50 242 GLY A CA 1
ATOM 1940 C C . GLY A 1 242 ? 7.812 15.380 3.916 1.00 70.50 242 GLY A C 1
ATOM 1941 O O . GLY A 1 242 ? 8.523 16.298 4.368 1.00 70.50 242 GLY A O 1
#

Organism: Aegilops tauschii subsp. strangulata (NCBI:txid200361)

Secondary structure (DSSP, 8-state):
-HHHHHHHHHHTT---S---GGGEEEEEETTEEEEEE------SS-HHHHHHHHHHHHHHHHHHHHHHHHHH-TT---HHHHHHHHHHHT---GGGTTTHHHHHHTSGGG--HHHHHHIIIIIHHHHTT-HHHHHHHHHS---SSTTS--TTHHHHHHHHHHHHHHHHTSTT----HHHHGGGS--TT-HHHHHHHHHHHHHTHHHHGGG-B-TTS-B--HHHHHHHH-TTHHHHHHHHTT-